Protein AF-A0A0D2P281-F1 (afdb_monomer)

Organism: Hypholoma sublateritium (strain FD-334 SS-4) (NCBI:txid945553)

pLDDT: mean 76.87, std 15.95, range [42.81, 97.94]

Structure (mmCIF, N/CA/C/O backbone):
data_AF-A0A0D2P281-F1
#
_entry.id   AF-A0A0D2P281-F1
#
loop_
_atom_site.group_PDB
_atom_site.id
_atom_site.type_symbol
_atom_site.label_atom_id
_atom_site.label_alt_id
_atom_site.label_comp_id
_atom_site.label_asym_id
_atom_site.label_entity_id
_atom_site.label_seq_id
_atom_site.pdbx_PDB_ins_code
_atom_site.Cartn_x
_atom_site.Cartn_y
_atom_site.Cartn_z
_atom_site.occupancy
_atom_site.B_iso_or_equiv
_atom_site.auth_seq_id
_atom_site.auth_comp_id
_atom_site.auth_asym_id
_atom_site.auth_atom_id
_atom_site.pdbx_PDB_model_num
ATOM 1 N N . MET A 1 1 ? 31.721 -8.055 -18.817 1.00 63.56 1 MET A N 1
ATOM 2 C CA . MET A 1 1 ? 31.550 -7.352 -20.102 1.00 63.56 1 MET A CA 1
ATOM 3 C C . MET A 1 1 ? 32.869 -6.704 -20.430 1.00 63.56 1 MET A C 1
ATOM 5 O O . MET A 1 1 ? 33.320 -5.858 -19.667 1.00 63.56 1 MET A O 1
ATOM 9 N N . THR A 1 2 ? 33.515 -7.198 -21.474 1.00 77.75 2 THR A N 1
ATOM 10 C CA . THR A 1 2 ? 34.811 -6.700 -21.930 1.00 77.75 2 THR A CA 1
ATOM 11 C C . THR A 1 2 ? 34.567 -5.425 -22.740 1.00 77.75 2 THR A C 1
ATOM 13 O O . THR A 1 2 ? 33.605 -5.403 -23.511 1.00 77.75 2 THR A O 1
ATOM 16 N N . PRO A 1 3 ? 35.351 -4.352 -22.545 1.00 80.94 3 PRO A N 1
ATOM 17 C CA . PRO A 1 3 ? 35.246 -3.167 -23.390 1.00 80.94 3 PRO A CA 1
ATOM 18 C C . PRO A 1 3 ? 35.514 -3.530 -24.864 1.00 80.94 3 PRO A C 1
ATOM 20 O O . PRO A 1 3 ? 36.313 -4.438 -25.116 1.00 80.94 3 PRO A O 1
ATOM 23 N N . PRO A 1 4 ? 34.851 -2.864 -25.830 1.00 80.12 4 PRO A N 1
ATOM 24 C CA . PRO A 1 4 ? 35.074 -3.123 -27.249 1.00 80.12 4 PRO A CA 1
ATOM 25 C C . PRO A 1 4 ? 36.538 -2.839 -27.613 1.00 80.12 4 PRO A C 1
ATOM 27 O O . PRO A 1 4 ? 37.065 -1.778 -27.280 1.00 80.12 4 PRO A O 1
ATOM 30 N N . GLN A 1 5 ? 37.202 -3.804 -28.257 1.00 80.25 5 GLN A N 1
ATOM 31 C CA . GLN A 1 5 ? 38.569 -3.638 -28.753 1.00 80.25 5 GLN A CA 1
ATOM 32 C C . GLN A 1 5 ? 38.556 -2.788 -30.027 1.00 80.25 5 GLN A C 1
ATOM 34 O O . GLN A 1 5 ? 37.674 -2.937 -30.869 1.00 80.25 5 GLN A O 1
ATOM 39 N N . VAL A 1 6 ? 39.515 -1.870 -30.135 1.00 72.25 6 VAL A N 1
ATOM 40 C CA . VAL A 1 6 ? 39.558 -0.832 -31.181 1.00 72.25 6 VAL A CA 1
ATOM 41 C C . VAL A 1 6 ? 40.387 -1.278 -32.396 1.00 72.25 6 VAL A C 1
ATOM 43 O O . VAL A 1 6 ? 40.426 -0.592 -33.415 1.00 72.25 6 VAL A O 1
ATOM 46 N N . ASP A 1 7 ? 41.031 -2.442 -32.316 1.00 74.00 7 ASP A N 1
ATOM 47 C CA . ASP A 1 7 ? 42.007 -2.878 -33.309 1.00 74.00 7 ASP A CA 1
ATOM 48 C C . ASP A 1 7 ? 41.319 -3.361 -34.596 1.00 74.00 7 ASP A C 1
ATOM 50 O O . ASP A 1 7 ? 40.609 -4.365 -34.616 1.00 74.00 7 ASP A O 1
ATOM 54 N N . GLY A 1 8 ? 41.532 -2.621 -35.690 1.00 71.12 8 GLY A N 1
ATOM 55 C CA . GLY A 1 8 ? 41.144 -3.014 -37.051 1.00 71.12 8 GLY A CA 1
ATOM 56 C C . GLY A 1 8 ? 39.713 -2.673 -37.487 1.00 71.12 8 GLY A C 1
ATOM 57 O O . GLY A 1 8 ? 39.319 -3.040 -38.593 1.00 71.12 8 GLY A O 1
ATOM 58 N N . LEU A 1 9 ? 38.930 -1.967 -36.667 1.00 73.19 9 LEU A N 1
ATOM 59 C CA . LEU A 1 9 ? 37.548 -1.583 -36.987 1.00 73.19 9 LEU A CA 1
ATOM 60 C C . LEU A 1 9 ? 37.453 -0.175 -37.596 1.00 73.19 9 LEU A C 1
ATOM 62 O O . LEU A 1 9 ? 38.150 0.752 -37.188 1.00 73.19 9 LEU A O 1
ATOM 66 N N . SER A 1 10 ? 36.535 -0.009 -38.556 1.00 81.81 10 SER A N 1
ATOM 67 C CA . SER A 1 10 ? 36.160 1.301 -39.111 1.00 81.81 10 SER A CA 1
ATOM 68 C C . SER A 1 10 ? 35.739 2.262 -37.984 1.00 81.81 10 SER A C 1
ATOM 70 O O . SER A 1 10 ? 35.003 1.839 -37.084 1.00 81.81 10 SER A O 1
ATOM 72 N N . PRO A 1 11 ? 36.137 3.550 -38.023 1.00 83.50 11 PRO A N 1
ATOM 73 C CA . PRO A 1 11 ? 35.882 4.506 -36.938 1.00 83.50 11 PRO A CA 1
ATOM 74 C C . PRO A 1 11 ? 34.393 4.630 -36.582 1.00 83.50 11 PRO A C 1
ATOM 76 O O . PRO A 1 11 ? 34.028 4.793 -35.419 1.00 83.50 11 PRO A O 1
ATOM 79 N N . GLU A 1 12 ? 33.516 4.474 -37.572 1.00 86.69 12 GLU A N 1
ATOM 80 C CA . GLU A 1 12 ? 32.065 4.509 -37.395 1.00 86.69 12 GLU A CA 1
ATOM 81 C C . GLU A 1 12 ? 31.525 3.252 -36.677 1.00 86.69 12 GLU A C 1
ATOM 83 O O . GLU A 1 12 ? 30.614 3.328 -35.849 1.00 86.69 12 GLU A O 1
ATOM 88 N N . ALA A 1 13 ? 32.110 2.081 -36.951 1.00 85.00 13 ALA A N 1
ATOM 89 C CA . ALA A 1 13 ? 31.757 0.830 -36.281 1.00 85.00 13 ALA A CA 1
ATOM 90 C C . ALA A 1 13 ? 32.194 0.843 -34.809 1.00 85.00 13 ALA A C 1
ATOM 92 O O . ALA A 1 13 ? 31.438 0.408 -33.939 1.00 85.00 13 ALA A O 1
ATOM 93 N N . THR A 1 14 ? 33.364 1.418 -34.523 1.00 86.25 14 THR A N 1
ATOM 94 C CA . THR A 1 14 ? 33.859 1.621 -33.158 1.00 86.25 14 THR A CA 1
ATOM 95 C C . THR A 1 14 ? 32.937 2.548 -32.366 1.00 86.25 14 THR A C 1
ATOM 97 O O . THR A 1 14 ? 32.555 2.212 -31.246 1.00 86.25 14 THR A O 1
ATOM 100 N N . ALA A 1 15 ? 32.505 3.671 -32.951 1.00 87.56 15 ALA A N 1
ATOM 101 C CA . ALA A 1 15 ? 31.586 4.602 -32.293 1.00 87.56 15 ALA A CA 1
ATOM 102 C C . ALA A 1 15 ? 30.248 3.934 -31.921 1.00 87.56 15 ALA A C 1
ATOM 104 O O . ALA A 1 15 ? 29.769 4.073 -30.793 1.00 87.56 15 ALA A O 1
ATOM 105 N N . ARG A 1 16 ? 29.679 3.132 -32.834 1.00 88.88 16 ARG A N 1
ATOM 106 C CA . ARG A 1 16 ? 28.474 2.333 -32.554 1.00 88.88 16 ARG A CA 1
ATOM 107 C C . ARG A 1 16 ? 28.697 1.321 -31.428 1.00 88.88 16 ARG A C 1
ATOM 109 O O . ARG A 1 16 ? 27.856 1.209 -30.537 1.00 88.88 16 ARG A O 1
ATOM 116 N N . ALA A 1 17 ? 29.820 0.603 -31.446 1.00 88.44 17 ALA A N 1
ATOM 117 C CA . ALA A 1 17 ? 30.140 -0.400 -30.432 1.00 88.44 17 ALA A CA 1
ATOM 118 C C . ALA A 1 17 ? 30.302 0.218 -29.032 1.00 88.44 17 ALA A C 1
ATOM 120 O O . ALA A 1 17 ? 29.797 -0.336 -28.054 1.00 88.44 17 ALA A O 1
ATOM 121 N N . VAL A 1 18 ? 30.945 1.387 -28.936 1.00 90.19 18 VAL A N 1
ATOM 122 C CA . VAL A 1 18 ? 31.075 2.142 -27.680 1.00 90.19 18 VAL A CA 1
ATOM 123 C C . VAL A 1 18 ? 29.704 2.567 -27.157 1.00 90.19 18 VAL A C 1
ATOM 125 O O . VAL A 1 18 ? 29.400 2.313 -25.993 1.00 90.19 18 VAL A O 1
ATOM 128 N N . HIS A 1 19 ? 28.840 3.121 -28.012 1.00 91.19 19 HIS A N 1
ATOM 129 C CA . HIS A 1 19 ? 27.497 3.544 -27.607 1.00 91.19 19 HIS A CA 1
ATOM 130 C C . HIS A 1 19 ? 26.655 2.374 -27.066 1.00 91.19 19 HIS A C 1
ATOM 132 O O . HIS A 1 19 ? 26.049 2.471 -25.998 1.00 91.19 19 HIS A O 1
ATOM 138 N N . VAL A 1 20 ? 26.657 1.227 -27.757 1.00 92.75 20 VAL A N 1
ATOM 139 C CA . VAL A 1 20 ? 25.952 0.016 -27.295 1.00 92.75 20 VAL A CA 1
ATOM 140 C C . VAL A 1 20 ? 26.506 -0.470 -25.954 1.00 92.75 20 VAL A C 1
ATOM 142 O O . VAL A 1 20 ? 25.737 -0.812 -25.053 1.00 92.75 20 VAL A O 1
ATOM 145 N N . TYR A 1 21 ? 27.829 -0.467 -25.793 1.00 93.69 21 TYR A N 1
ATOM 146 C CA . TYR A 1 21 ? 28.475 -0.853 -24.542 1.00 93.69 21 TYR A CA 1
ATOM 147 C C . TYR A 1 21 ? 28.078 0.067 -23.377 1.00 93.69 21 TYR A C 1
ATOM 149 O O . TYR A 1 21 ? 27.785 -0.410 -22.277 1.00 93.69 21 TYR A O 1
ATOM 157 N N . GLU A 1 22 ? 28.014 1.379 -23.604 1.00 94.75 22 GLU A N 1
ATOM 158 C CA . GLU A 1 22 ? 27.577 2.345 -22.594 1.00 94.75 22 GLU A CA 1
ATOM 159 C C . GLU A 1 22 ? 26.111 2.152 -22.200 1.00 94.75 22 GLU A C 1
ATOM 161 O O . GLU A 1 22 ? 25.807 2.123 -21.002 1.00 94.75 22 GLU A O 1
ATOM 166 N N . MET A 1 23 ? 25.221 1.931 -23.173 1.00 95.00 23 MET A N 1
ATOM 167 C CA . MET A 1 23 ? 23.814 1.609 -22.909 1.00 95.00 23 MET A CA 1
ATOM 168 C C . MET A 1 23 ? 23.681 0.354 -22.039 1.00 95.00 23 MET A C 1
ATOM 170 O O . MET A 1 23 ? 22.993 0.370 -21.016 1.00 95.00 23 MET A O 1
ATOM 174 N N . GLN A 1 24 ? 24.398 -0.717 -22.387 1.00 94.81 24 GLN A N 1
ATOM 175 C CA . GLN A 1 24 ? 24.390 -1.969 -21.626 1.00 94.81 24 GLN A CA 1
ATOM 176 C C . GLN A 1 24 ? 24.947 -1.789 -20.209 1.00 94.81 24 GLN A C 1
ATOM 178 O O . GLN A 1 24 ? 24.401 -2.315 -19.236 1.00 94.81 24 GLN A O 1
ATOM 183 N N . LYS A 1 25 ? 26.021 -1.008 -20.059 1.00 95.88 25 LYS A N 1
ATOM 184 C CA . LYS A 1 25 ? 26.607 -0.683 -18.754 1.00 95.88 25 LYS A CA 1
ATOM 185 C C . LYS A 1 25 ? 25.622 0.095 -17.878 1.00 95.88 25 LYS A C 1
ATOM 187 O O . LYS A 1 25 ? 25.511 -0.200 -16.683 1.00 95.88 25 LYS A O 1
ATOM 192 N N . ALA A 1 26 ? 24.910 1.066 -18.450 1.00 95.56 26 ALA A N 1
ATOM 193 C CA . ALA A 1 26 ? 23.891 1.841 -17.748 1.00 95.56 26 ALA A CA 1
ATOM 194 C C . ALA A 1 26 ? 22.719 0.955 -17.301 1.00 95.56 26 ALA A C 1
ATOM 196 O O . ALA A 1 26 ? 22.308 1.009 -16.139 1.00 95.56 26 ALA A O 1
ATOM 197 N N . GLU A 1 27 ? 22.245 0.074 -18.181 1.00 96.69 27 GLU A N 1
ATOM 198 C CA . GLU A 1 27 ? 21.182 -0.877 -17.871 1.00 96.69 27 GLU A CA 1
ATOM 199 C C . GLU A 1 27 ? 21.583 -1.845 -16.748 1.00 96.69 27 GLU A C 1
ATOM 201 O O . GLU A 1 27 ? 20.846 -2.021 -15.773 1.00 96.69 27 GLU A O 1
ATOM 206 N N . LEU A 1 28 ? 22.777 -2.440 -16.822 1.00 96.31 28 LEU A N 1
ATOM 207 C CA . LEU A 1 28 ? 23.275 -3.335 -15.775 1.00 96.31 28 LEU A CA 1
ATOM 208 C C . LEU A 1 28 ? 23.418 -2.624 -14.430 1.00 96.31 28 LEU A C 1
ATOM 210 O O . LEU A 1 28 ? 23.093 -3.205 -13.390 1.00 96.31 28 LEU A O 1
ATOM 214 N N . LYS A 1 29 ? 23.869 -1.365 -14.433 1.00 97.81 29 LYS A N 1
ATOM 215 C CA . LYS A 1 29 ? 23.929 -0.540 -13.223 1.00 97.81 29 LYS A CA 1
ATOM 216 C C . LYS A 1 29 ? 22.530 -0.346 -12.633 1.00 97.81 29 LYS A C 1
ATOM 218 O O . LYS A 1 29 ? 22.336 -0.615 -11.449 1.00 97.81 29 LYS A O 1
ATOM 223 N N . MET A 1 30 ? 21.552 0.024 -13.459 1.00 97.50 30 MET A N 1
ATOM 224 C CA . MET A 1 30 ? 20.163 0.205 -13.034 1.00 97.50 30 MET A CA 1
ATOM 225 C C . MET A 1 30 ? 19.574 -1.084 -12.442 1.00 97.50 30 MET A C 1
ATOM 227 O O . MET A 1 30 ? 19.047 -1.065 -11.327 1.00 97.50 30 MET A O 1
ATOM 231 N N . ARG A 1 31 ? 19.731 -2.224 -13.129 1.00 96.94 31 ARG A N 1
ATOM 232 C CA . ARG A 1 31 ? 19.274 -3.539 -12.648 1.00 96.94 31 ARG A CA 1
ATOM 233 C C . ARG A 1 31 ? 19.934 -3.905 -11.317 1.00 96.94 31 ARG A C 1
ATOM 235 O O . ARG A 1 31 ? 19.244 -4.290 -10.373 1.00 96.94 31 ARG A O 1
ATOM 242 N N . LYS A 1 32 ? 21.254 -3.724 -11.199 1.00 97.94 32 LYS A N 1
ATOM 243 C CA . LYS A 1 32 ? 22.003 -3.949 -9.951 1.00 97.94 32 LYS A CA 1
ATOM 244 C C . LYS A 1 32 ? 21.460 -3.095 -8.806 1.00 97.94 32 LYS A C 1
ATOM 246 O O . LYS A 1 32 ? 21.301 -3.602 -7.696 1.00 97.94 32 LYS A O 1
ATOM 251 N N . ASP A 1 33 ? 21.142 -1.832 -9.060 1.00 95.44 33 ASP A N 1
ATOM 252 C CA . ASP A 1 33 ? 20.605 -0.926 -8.044 1.00 95.44 33 ASP A CA 1
ATOM 253 C C . ASP A 1 33 ? 19.164 -1.277 -7.643 1.00 95.44 33 ASP A C 1
ATOM 255 O O . ASP A 1 33 ? 18.794 -1.130 -6.475 1.00 95.44 33 ASP A O 1
ATOM 259 N N . ILE A 1 34 ? 18.348 -1.796 -8.566 1.00 96.12 34 ILE A N 1
ATOM 260 C CA . ILE A 1 34 ? 17.026 -2.361 -8.246 1.00 96.12 34 ILE A CA 1
ATOM 261 C C . ILE A 1 34 ? 17.181 -3.581 -7.329 1.00 96.12 34 ILE A C 1
ATOM 263 O O . ILE A 1 34 ? 16.542 -3.638 -6.276 1.00 96.12 34 ILE A O 1
ATOM 267 N N . PHE A 1 35 ? 18.064 -4.525 -7.670 1.00 97.06 35 PHE A N 1
ATOM 268 C CA . PHE A 1 35 ? 18.311 -5.710 -6.841 1.00 97.06 35 PHE A CA 1
ATOM 269 C C . PHE A 1 35 ? 18.823 -5.345 -5.449 1.00 97.06 35 PHE A C 1
ATOM 271 O O . PHE A 1 35 ? 18.301 -5.852 -4.458 1.00 97.06 35 PHE A O 1
ATOM 278 N N . LYS A 1 36 ? 19.782 -4.418 -5.354 1.00 97.50 36 LYS A N 1
ATOM 279 C CA . LYS A 1 36 ? 20.272 -3.906 -4.067 1.00 97.50 36 LYS A CA 1
ATOM 280 C C . LYS A 1 36 ? 19.146 -3.318 -3.224 1.00 97.50 36 LYS A C 1
ATOM 282 O O . LYS A 1 36 ? 19.027 -3.674 -2.055 1.00 97.50 36 LYS A O 1
ATOM 287 N N . ARG A 1 37 ? 18.298 -2.462 -3.806 1.00 96.81 37 ARG A N 1
ATOM 288 C CA . ARG A 1 37 ? 17.141 -1.883 -3.103 1.00 96.81 37 ARG A CA 1
ATOM 289 C C . ARG A 1 37 ? 16.163 -2.958 -2.639 1.00 96.81 37 ARG A C 1
ATOM 291 O O . ARG A 1 37 ? 15.710 -2.906 -1.500 1.00 96.81 37 ARG A O 1
ATOM 298 N N . ARG A 1 38 ? 15.882 -3.962 -3.474 1.00 95.56 38 ARG A N 1
ATOM 299 C CA . ARG A 1 38 ? 14.989 -5.074 -3.121 1.00 95.56 38 ARG A CA 1
ATOM 300 C C . ARG A 1 38 ? 15.559 -5.939 -1.997 1.00 95.56 38 ARG A C 1
ATOM 302 O O . ARG A 1 38 ? 14.822 -6.284 -1.078 1.00 95.56 38 ARG A O 1
ATOM 309 N N . LEU A 1 39 ? 16.853 -6.248 -2.033 1.00 95.31 39 LEU A N 1
ATOM 310 C CA . LEU A 1 39 ? 17.529 -6.992 -0.969 1.00 95.31 39 LEU A CA 1
ATOM 311 C C . LEU A 1 39 ? 17.559 -6.200 0.338 1.00 95.31 39 LEU A C 1
ATOM 313 O O . LEU A 1 39 ? 17.214 -6.747 1.381 1.00 95.31 39 LEU A O 1
ATOM 317 N N . ALA A 1 40 ? 17.889 -4.908 0.281 1.00 93.56 40 ALA A N 1
ATOM 318 C CA . ALA A 1 40 ? 17.854 -4.031 1.446 1.00 93.56 40 ALA A CA 1
ATOM 319 C C . ALA A 1 40 ? 16.442 -3.941 2.043 1.00 93.56 40 ALA A C 1
ATOM 321 O O . ALA A 1 40 ? 16.276 -4.046 3.254 1.00 93.56 40 ALA A O 1
ATOM 322 N N . TYR A 1 41 ? 15.411 -3.814 1.202 1.00 90.81 41 TYR A N 1
ATOM 323 C CA . TYR A 1 41 ? 14.017 -3.826 1.641 1.00 90.81 41 TYR A CA 1
ATOM 324 C C . TYR A 1 41 ? 13.652 -5.135 2.349 1.00 90.81 41 TYR A C 1
ATOM 326 O O . TYR A 1 41 ? 13.103 -5.094 3.447 1.00 90.81 41 TYR A O 1
ATOM 334 N N . GLN A 1 42 ? 13.987 -6.288 1.761 1.00 88.88 42 GLN A N 1
ATOM 335 C CA . GLN A 1 42 ? 13.705 -7.592 2.369 1.00 88.88 42 GLN A CA 1
ATOM 336 C C . GLN A 1 42 ? 14.448 -7.776 3.695 1.00 88.88 42 GLN A C 1
ATOM 338 O O . GLN A 1 42 ? 13.849 -8.189 4.684 1.00 88.88 42 GLN A O 1
ATOM 343 N N . TYR A 1 43 ? 15.729 -7.411 3.737 1.00 89.06 43 TYR A N 1
ATOM 344 C CA . TYR A 1 43 ? 16.544 -7.454 4.948 1.00 89.06 43 TYR A CA 1
ATOM 345 C C . TYR A 1 43 ? 15.962 -6.571 6.061 1.00 89.06 43 TYR A C 1
ATOM 347 O O . TYR A 1 43 ? 15.790 -7.017 7.194 1.00 89.06 43 TYR A O 1
ATOM 355 N N . ASN A 1 44 ? 15.592 -5.332 5.735 1.00 85.62 44 ASN A N 1
ATOM 356 C CA . ASN A 1 44 ? 14.986 -4.413 6.696 1.00 85.62 44 ASN A CA 1
ATOM 357 C C . ASN A 1 44 ? 13.604 -4.897 7.152 1.00 85.62 44 ASN A C 1
ATOM 359 O O . ASN A 1 44 ? 13.249 -4.718 8.313 1.00 85.62 44 ASN A O 1
ATOM 363 N N . LYS A 1 45 ? 12.839 -5.547 6.269 1.00 83.06 45 LYS A N 1
ATOM 364 C CA . LYS A 1 45 ? 11.524 -6.113 6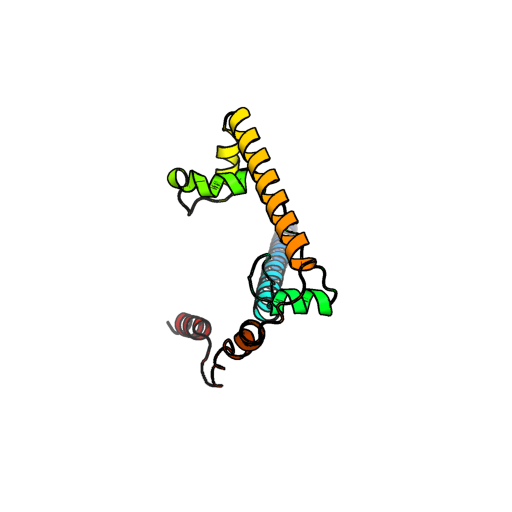.587 1.00 83.06 45 LYS A CA 1
ATOM 365 C C . LYS A 1 45 ? 11.611 -7.287 7.567 1.00 83.06 45 LYS A C 1
ATOM 367 O O . LYS A 1 45 ? 10.732 -7.410 8.412 1.00 83.06 45 LYS A O 1
ATOM 372 N N . THR A 1 46 ? 12.643 -8.129 7.474 1.00 80.00 46 THR A N 1
ATOM 373 C CA . THR A 1 46 ? 12.817 -9.285 8.373 1.00 80.00 46 THR A CA 1
ATOM 374 C C . THR A 1 46 ? 13.491 -8.921 9.692 1.00 80.00 46 THR A C 1
ATOM 376 O O . THR A 1 46 ? 13.130 -9.479 10.723 1.00 80.00 46 THR A O 1
ATOM 379 N N . LYS A 1 47 ? 14.445 -7.979 9.690 1.00 76.38 47 LYS A N 1
ATOM 380 C CA . LYS A 1 47 ? 15.193 -7.591 10.901 1.00 76.38 47 LYS A CA 1
ATOM 381 C C . LYS A 1 47 ? 14.589 -6.442 11.694 1.00 76.38 47 LYS A C 1
ATOM 383 O O . LYS A 1 47 ? 14.908 -6.289 12.867 1.00 76.38 47 LYS A O 1
ATOM 388 N N . SER A 1 48 ? 13.726 -5.642 11.079 1.00 63.62 48 SER A N 1
ATOM 389 C CA . SER A 1 48 ? 12.940 -4.630 11.777 1.00 63.62 48 SER A CA 1
ATOM 390 C C . SER A 1 48 ? 11.461 -4.963 11.611 1.00 63.62 48 SER A C 1
ATOM 392 O O . SER A 1 48 ? 10.757 -4.289 10.849 1.00 63.62 48 SER A O 1
ATOM 394 N N . PRO A 1 49 ? 10.955 -6.004 12.306 1.00 61.59 49 PRO A N 1
ATOM 395 C CA . PRO A 1 49 ? 9.528 -6.110 12.517 1.00 61.59 49 PRO A CA 1
ATOM 396 C C . PRO A 1 49 ? 9.149 -4.901 13.368 1.00 61.59 49 PRO A C 1
ATOM 398 O O . PRO A 1 49 ? 9.201 -4.930 14.594 1.00 61.59 49 PRO A O 1
ATOM 401 N N . LYS A 1 50 ? 8.813 -3.787 12.712 1.00 61.47 50 LYS A N 1
ATOM 402 C CA . LYS A 1 50 ? 8.077 -2.718 13.372 1.00 61.47 50 LYS A CA 1
ATOM 403 C C . LYS A 1 50 ? 6.860 -3.417 13.945 1.00 61.47 50 LYS A C 1
ATOM 405 O O . LYS A 1 50 ? 6.070 -3.951 13.164 1.00 61.47 50 LYS A O 1
ATOM 410 N N . VAL A 1 51 ? 6.769 -3.484 15.271 1.00 59.03 51 VAL A N 1
ATOM 411 C CA . VAL A 1 51 ? 5.593 -4.009 15.958 1.00 59.03 51 VAL A CA 1
ATOM 412 C C . VAL A 1 51 ? 4.448 -3.117 15.508 1.00 59.03 51 VAL A C 1
ATOM 414 O O . VAL A 1 51 ? 4.275 -1.997 15.983 1.00 59.03 51 VAL A O 1
ATOM 417 N N . LYS A 1 52 ? 3.739 -3.561 14.469 1.00 56.72 52 LYS A N 1
ATOM 418 C CA . LYS A 1 52 ? 2.538 -2.901 13.997 1.00 56.72 52 LYS A CA 1
ATOM 419 C C . LYS A 1 52 ? 1.493 -3.246 15.033 1.00 56.72 52 LYS A C 1
ATOM 421 O O . LYS A 1 52 ? 0.871 -4.300 14.964 1.00 56.72 52 LYS A O 1
ATOM 426 N N . VAL A 1 53 ? 1.357 -2.370 16.019 1.00 56.47 53 VAL A N 1
ATOM 427 C CA . VAL A 1 53 ? 0.189 -2.365 16.887 1.00 56.47 53 VAL A CA 1
ATOM 428 C C . VAL A 1 53 ? -1.000 -2.089 15.978 1.00 56.47 53 VAL A C 1
ATOM 430 O O . VAL A 1 53 ? -1.183 -0.972 15.489 1.00 56.47 53 VAL A O 1
ATOM 433 N N . ASN A 1 54 ? -1.737 -3.146 15.647 1.00 56.31 54 ASN A N 1
ATOM 434 C CA . ASN A 1 54 ? -2.907 -3.028 14.798 1.00 56.31 54 ASN A CA 1
ATOM 435 C C . ASN A 1 54 ? -4.008 -2.317 15.577 1.00 56.31 54 ASN A C 1
ATOM 437 O O . ASN A 1 54 ? -4.309 -2.650 16.723 1.00 56.31 54 ASN A O 1
ATOM 441 N N . PHE A 1 55 ? -4.617 -1.331 14.928 1.00 54.56 55 PHE A N 1
ATOM 442 C CA . PHE A 1 55 ? -5.701 -0.566 15.505 1.00 54.56 55 PHE A CA 1
ATOM 443 C C . PHE A 1 55 ? -6.894 -1.497 15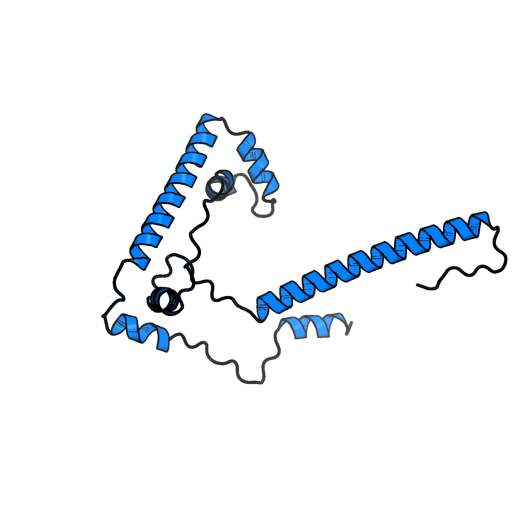.796 1.00 54.56 55 PHE A C 1
ATOM 445 O O . PHE A 1 55 ? -7.508 -2.022 14.871 1.00 54.56 55 PHE A O 1
ATOM 452 N N . GLY A 1 56 ? -7.203 -1.741 17.073 1.00 51.41 56 GLY A N 1
ATOM 453 C CA . GLY A 1 56 ? -8.276 -2.649 17.487 1.00 51.41 56 GLY A CA 1
ATOM 454 C C . GLY A 1 56 ? -7.850 -4.070 17.865 1.00 51.41 56 GLY A C 1
ATOM 455 O O . GLY A 1 56 ? -8.739 -4.880 18.123 1.00 51.41 56 GLY A O 1
ATOM 456 N N . SER A 1 57 ? -6.547 -4.380 17.960 1.00 58.62 57 SER A N 1
ATOM 457 C CA . SER A 1 57 ? -6.133 -5.516 18.790 1.00 58.62 57 SER A CA 1
ATOM 458 C C . SER A 1 57 ? -6.625 -5.242 20.207 1.00 58.62 57 SER A C 1
ATOM 460 O O . SER A 1 57 ? -6.271 -4.207 20.771 1.00 58.62 57 SER A O 1
ATOM 462 N N . SER A 1 58 ? -7.412 -6.139 20.801 1.00 57.94 58 SER A N 1
ATOM 463 C CA . SER A 1 58 ? -7.819 -6.015 22.209 1.00 57.94 58 SER A CA 1
ATOM 464 C C . SER A 1 58 ? -6.645 -6.224 23.176 1.00 57.94 58 SER A C 1
ATOM 466 O O . SER A 1 58 ? -6.871 -6.545 24.336 1.00 57.94 58 SER A O 1
ATOM 468 N N . ASP A 1 59 ? -5.407 -6.136 22.685 1.00 68.38 59 ASP A N 1
ATOM 469 C CA . ASP A 1 59 ? -4.201 -6.317 23.464 1.00 68.38 59 ASP A CA 1
ATOM 470 C C . ASP A 1 59 ? -3.970 -5.052 24.309 1.00 68.38 59 ASP A C 1
ATOM 472 O O . ASP A 1 59 ? -3.590 -4.003 23.763 1.00 68.38 59 ASP A O 1
ATOM 476 N N . PRO A 1 60 ? -4.212 -5.120 25.630 1.00 70.56 60 PRO A N 1
ATOM 477 C CA . PRO A 1 60 ? -4.040 -3.979 26.521 1.00 70.56 60 PRO A CA 1
ATOM 478 C C . PRO A 1 60 ? -2.580 -3.506 26.554 1.00 70.56 60 PRO A C 1
ATOM 480 O O . PRO A 1 60 ? -2.324 -2.313 26.737 1.00 70.56 60 PRO A O 1
ATOM 483 N N . LEU A 1 61 ? -1.618 -4.404 26.308 1.00 74.38 61 LEU A N 1
ATOM 484 C CA . LEU A 1 61 ? -0.195 -4.082 26.316 1.00 74.38 61 LEU A CA 1
ATOM 485 C C . LEU A 1 61 ? 0.177 -3.170 25.145 1.00 74.38 61 LEU A C 1
ATOM 487 O O . LEU A 1 61 ? 0.999 -2.265 25.281 1.00 74.38 61 LEU A O 1
ATOM 491 N N . ALA A 1 62 ? -0.462 -3.370 23.995 1.00 72.56 62 ALA A N 1
ATOM 492 C CA . ALA A 1 62 ? -0.219 -2.574 22.806 1.00 72.56 62 ALA A CA 1
ATOM 493 C C . ALA A 1 62 ? -0.703 -1.125 22.998 1.00 72.56 62 ALA A C 1
ATOM 495 O O . ALA A 1 62 ? 0.022 -0.178 22.685 1.00 72.56 62 ALA A O 1
ATOM 496 N N . VAL A 1 63 ? -1.876 -0.941 23.611 1.00 73.44 63 VAL A N 1
ATOM 497 C CA . VAL A 1 63 ? -2.402 0.381 23.993 1.00 73.44 63 VAL A CA 1
ATOM 498 C C . VAL A 1 63 ? -1.505 1.048 25.040 1.00 73.44 63 VAL A C 1
ATOM 500 O O . VAL A 1 63 ? -1.155 2.220 24.890 1.00 73.44 63 VAL A O 1
ATOM 503 N N . LEU A 1 64 ? -1.081 0.307 26.068 1.00 75.31 64 LEU A N 1
ATOM 504 C CA . LEU A 1 64 ? -0.180 0.811 27.106 1.00 75.31 64 LEU A CA 1
ATOM 505 C C . LEU A 1 64 ? 1.180 1.228 26.529 1.00 75.31 64 LEU A C 1
ATOM 507 O O . LEU A 1 64 ? 1.656 2.326 26.805 1.00 75.31 64 LEU A O 1
ATOM 511 N N . SER A 1 65 ? 1.782 0.392 25.680 1.00 75.31 65 SER A N 1
ATOM 512 C CA . SER A 1 65 ? 3.064 0.689 25.032 1.00 75.31 65 SER A CA 1
ATOM 513 C C . SER A 1 65 ? 2.998 1.956 24.184 1.00 75.31 65 SER A C 1
ATOM 515 O O . SER A 1 65 ? 3.945 2.741 24.193 1.00 75.31 65 SER A O 1
ATOM 517 N N . ALA A 1 66 ? 1.874 2.198 23.504 1.00 74.12 66 ALA A N 1
ATOM 518 C CA . ALA A 1 66 ? 1.662 3.399 22.715 1.00 74.12 66 ALA A CA 1
ATOM 519 C C . ALA A 1 66 ? 1.509 4.649 23.593 1.00 74.12 66 ALA A C 1
ATOM 521 O O . ALA A 1 66 ? 2.058 5.697 23.257 1.00 74.12 66 ALA A O 1
ATOM 522 N N . LYS A 1 67 ? 0.819 4.531 24.738 1.00 74.88 67 LYS A N 1
ATOM 523 C CA . LYS A 1 67 ? 0.709 5.608 25.734 1.00 74.88 67 LYS A CA 1
ATOM 524 C C . LYS A 1 67 ? 2.066 5.957 26.353 1.00 74.88 67 LYS A C 1
ATOM 526 O O . LYS A 1 67 ? 2.404 7.132 26.421 1.00 74.88 67 LYS A O 1
ATOM 531 N N . ILE A 1 68 ? 2.848 4.955 26.763 1.00 80.38 68 ILE A N 1
ATOM 532 C CA . ILE A 1 68 ? 4.155 5.152 27.416 1.00 80.38 68 ILE A CA 1
ATOM 533 C C . ILE A 1 68 ? 5.205 5.655 26.424 1.00 80.38 68 ILE A C 1
ATOM 535 O O . ILE A 1 68 ? 5.960 6.571 26.732 1.00 80.38 68 ILE A O 1
ATOM 539 N N . SER A 1 69 ? 5.266 5.067 25.227 1.00 75.50 69 SER A N 1
ATOM 540 C CA . SER A 1 69 ? 6.323 5.384 24.259 1.00 75.50 69 SER A CA 1
ATOM 541 C C . SER A 1 69 ? 6.141 6.753 23.602 1.00 75.50 69 SER A C 1
ATOM 543 O O . SER A 1 69 ? 7.019 7.176 22.858 1.00 75.50 69 SER A O 1
ATOM 545 N N . GLY A 1 70 ? 4.979 7.402 23.761 1.00 67.25 70 GLY A N 1
ATOM 546 C CA . GLY A 1 70 ? 4.627 8.642 23.056 1.00 67.25 70 GLY A CA 1
ATOM 547 C C . GLY A 1 70 ? 4.556 8.501 21.528 1.00 67.25 70 GLY A C 1
ATOM 548 O O . GLY A 1 70 ? 4.217 9.455 20.828 1.00 67.25 70 GLY A O 1
ATOM 549 N N . ASN A 1 71 ? 4.845 7.309 20.995 1.00 64.94 71 ASN A N 1
ATOM 550 C CA . ASN A 1 71 ? 4.702 6.983 19.590 1.00 64.94 71 ASN A CA 1
ATOM 551 C C . ASN A 1 71 ? 3.222 7.079 19.245 1.00 64.94 71 ASN A C 1
ATOM 553 O O . ASN A 1 71 ? 2.414 6.256 19.682 1.00 64.94 71 ASN A O 1
ATOM 557 N N . SER A 1 72 ? 2.873 8.095 18.453 1.00 58.56 72 SER A N 1
ATOM 558 C CA . SER A 1 72 ? 1.509 8.292 17.988 1.00 58.56 72 SER A CA 1
ATOM 559 C C . SER A 1 72 ? 1.038 7.003 17.327 1.00 58.56 72 SER A C 1
ATOM 561 O O . SER A 1 72 ? 1.602 6.586 16.308 1.00 58.56 72 SER A O 1
ATOM 563 N N . ILE A 1 73 ? 0.013 6.376 17.901 1.00 66.44 73 ILE A N 1
ATOM 564 C CA . ILE A 1 73 ? -0.699 5.292 17.236 1.00 66.44 73 ILE A CA 1
ATOM 565 C C . ILE A 1 73 ? -1.044 5.795 15.838 1.00 66.44 73 ILE A C 1
ATOM 567 O O . ILE A 1 73 ? -1.636 6.867 15.684 1.00 66.44 73 ILE A O 1
ATOM 571 N N . GLN A 1 74 ? -0.611 5.062 14.814 1.00 71.81 74 GLN A N 1
ATOM 572 C CA . GLN A 1 74 ? -0.842 5.481 13.442 1.00 71.81 74 GLN A CA 1
ATOM 573 C C . GLN A 1 74 ? -2.354 5.580 13.225 1.00 71.81 74 GLN A C 1
ATOM 575 O O . GLN A 1 74 ? -3.066 4.583 13.350 1.00 71.81 74 GLN A O 1
ATOM 580 N N . LYS A 1 75 ? -2.844 6.783 12.903 1.00 78.56 75 LYS A N 1
ATOM 581 C CA . LYS A 1 75 ? -4.265 6.985 12.615 1.00 78.56 75 LYS A CA 1
ATOM 582 C C . LYS A 1 75 ? -4.687 6.041 11.478 1.00 78.56 75 LYS A C 1
ATOM 584 O O . LYS A 1 75 ? -3.933 5.910 10.501 1.00 78.56 75 LYS A O 1
ATOM 589 N N . PRO A 1 76 ? -5.857 5.385 11.583 1.00 84.06 76 PRO A N 1
ATOM 590 C CA . PRO A 1 76 ? -6.374 4.570 10.496 1.00 84.06 76 PRO A CA 1
ATOM 591 C C . PRO A 1 76 ? -6.495 5.435 9.238 1.00 84.06 76 PRO A C 1
ATOM 593 O O . PRO A 1 76 ? -7.006 6.558 9.277 1.00 84.06 76 PRO A O 1
ATOM 596 N N . ARG A 1 77 ? -5.958 4.928 8.126 1.00 88.00 77 ARG A N 1
ATOM 597 C CA . ARG A 1 77 ? -6.069 5.585 6.822 1.00 88.00 77 ARG A CA 1
ATOM 598 C C . ARG A 1 77 ? -7.455 5.298 6.259 1.00 88.00 77 ARG A C 1
ATOM 600 O O . ARG A 1 77 ? -7.924 4.167 6.368 1.00 88.00 77 ARG A O 1
ATOM 607 N N . GLN A 1 78 ? -8.087 6.305 5.666 1.00 90.06 78 GLN A N 1
ATOM 608 C CA . GLN A 1 78 ? -9.323 6.099 4.920 1.00 90.06 78 GLN A CA 1
ATOM 609 C C . GLN A 1 78 ? -9.013 5.212 3.715 1.00 90.06 78 GLN A C 1
ATOM 611 O O . GLN A 1 78 ? -8.059 5.470 2.977 1.00 90.06 78 GLN A O 1
ATOM 616 N N . LYS A 1 79 ? -9.783 4.137 3.556 1.00 90.88 79 LYS A N 1
ATOM 617 C CA . LYS A 1 79 ? -9.704 3.293 2.366 1.00 90.88 79 LYS A CA 1
ATOM 618 C C . LYS A 1 79 ? -10.369 4.026 1.204 1.00 90.88 79 LYS A C 1
ATOM 620 O O . LYS A 1 79 ? -11.334 4.758 1.401 1.00 90.88 79 LYS A O 1
ATOM 625 N N . THR A 1 80 ? -9.864 3.822 -0.004 1.00 92.69 80 THR A N 1
ATOM 626 C CA . THR A 1 80 ? -10.549 4.282 -1.220 1.00 92.69 80 THR A CA 1
ATOM 627 C C . THR A 1 80 ? -11.827 3.471 -1.441 1.00 92.69 80 THR A C 1
ATOM 629 O O . THR A 1 80 ? -11.851 2.296 -1.082 1.00 92.69 80 THR A O 1
ATOM 632 N N . ALA A 1 81 ? -12.859 4.063 -2.048 1.00 92.62 81 ALA A N 1
ATOM 633 C CA . ALA A 1 81 ? -14.153 3.409 -2.272 1.00 92.62 81 ALA A CA 1
ATOM 634 C C . ALA A 1 81 ? -14.027 2.046 -2.980 1.00 92.62 81 ALA A C 1
ATOM 636 O O . ALA A 1 81 ? -14.536 1.052 -2.471 1.00 92.62 81 ALA A O 1
ATOM 637 N N . TYR A 1 82 ? -13.227 1.950 -4.051 1.00 90.56 82 TYR A N 1
ATOM 638 C CA . TYR A 1 82 ? -13.009 0.674 -4.748 1.00 90.56 82 TYR A CA 1
ATOM 639 C C . TYR A 1 82 ? -12.334 -0.403 -3.871 1.00 90.56 82 TYR A C 1
ATOM 641 O O . TYR A 1 82 ? -12.577 -1.589 -4.063 1.00 90.56 82 TYR A O 1
ATOM 649 N N . ASN A 1 83 ? -11.532 -0.020 -2.866 1.00 89.12 83 ASN A N 1
ATOM 650 C CA . ASN A 1 83 ? -10.921 -0.963 -1.915 1.00 89.12 83 ASN A CA 1
ATOM 651 C C . ASN A 1 83 ? -11.925 -1.487 -0.876 1.00 89.12 83 ASN A C 1
ATOM 653 O O . ASN A 1 83 ? -11.675 -2.508 -0.240 1.00 89.12 83 ASN A O 1
ATOM 657 N N . VAL A 1 84 ? -13.027 -0.764 -0.659 1.00 91.12 84 VAL A N 1
ATOM 658 C CA . VAL A 1 84 ? -14.154 -1.216 0.168 1.00 91.12 84 VAL A CA 1
ATOM 659 C C . VAL A 1 84 ? -15.097 -2.079 -0.671 1.00 91.12 84 VAL A C 1
ATOM 661 O O . VAL A 1 84 ? -15.539 -3.127 -0.210 1.00 91.12 84 VAL A O 1
ATOM 664 N N . TRP A 1 85 ? -15.331 -1.688 -1.923 1.00 91.62 85 TRP A N 1
ATOM 665 C CA . TRP A 1 85 ? -16.181 -2.403 -2.874 1.00 91.62 85 TRP A CA 1
ATOM 666 C C . TRP A 1 85 ? -15.601 -3.756 -3.318 1.00 91.62 85 TRP A C 1
ATOM 668 O O . TRP A 1 85 ? -16.314 -4.757 -3.289 1.00 91.62 85 TRP A O 1
ATOM 678 N N . GLY A 1 86 ? -14.313 -3.822 -3.676 1.00 87.44 86 GLY A N 1
ATOM 679 C CA . GLY A 1 86 ? -13.676 -5.019 -4.246 1.00 87.44 86 GLY A CA 1
ATOM 680 C C . GLY A 1 86 ? -13.898 -6.301 -3.429 1.00 87.44 86 GLY A C 1
ATOM 681 O O . GLY A 1 86 ? -14.370 -7.288 -3.993 1.00 87.44 86 GLY A O 1
ATOM 682 N N . PRO A 1 87 ? -13.683 -6.283 -2.097 1.00 85.75 87 PRO A N 1
ATOM 683 C CA . PRO A 1 87 ? -13.956 -7.427 -1.231 1.00 85.75 87 PRO A CA 1
ATOM 684 C C . PRO A 1 87 ? -15.388 -7.970 -1.283 1.00 85.75 87 PRO A C 1
ATOM 686 O O . PRO A 1 87 ? -15.596 -9.174 -1.149 1.00 85.75 87 PRO A O 1
ATOM 689 N N . HIS A 1 88 ? -16.373 -7.097 -1.490 1.00 85.00 88 HIS A N 1
ATOM 690 C CA . HIS A 1 88 ? -17.785 -7.473 -1.565 1.00 85.00 88 HIS A CA 1
ATOM 691 C C . HIS A 1 88 ? -18.168 -8.038 -2.941 1.00 85.00 88 HIS A C 1
ATOM 693 O O . HIS A 1 88 ? -19.207 -8.677 -3.069 1.00 85.00 88 HIS A O 1
ATOM 699 N N . ASN A 1 89 ? -17.315 -7.845 -3.952 1.00 82.94 89 ASN A N 1
ATOM 700 C CA . ASN A 1 89 ? -17.589 -8.162 -5.354 1.00 82.94 89 ASN A CA 1
ATOM 701 C C . ASN A 1 89 ? -16.566 -9.146 -5.948 1.00 82.94 89 ASN A C 1
ATOM 703 O O . ASN A 1 89 ? -16.464 -9.296 -7.164 1.00 82.94 89 ASN A O 1
ATOM 707 N N . HIS A 1 90 ? -15.841 -9.874 -5.091 1.00 74.31 90 HIS A N 1
ATOM 708 C CA . HIS A 1 90 ? -14.884 -10.914 -5.491 1.00 74.31 90 HIS A CA 1
ATOM 709 C C . HIS A 1 90 ? -15.496 -12.036 -6.340 1.00 74.31 90 HIS A C 1
ATOM 711 O O . HIS A 1 90 ? -14.768 -12.733 -7.037 1.00 74.31 90 HIS A O 1
ATOM 717 N N . CYS A 1 91 ? -16.816 -12.233 -6.315 1.00 72.69 91 CYS A N 1
ATOM 718 C CA . CYS A 1 91 ? -17.470 -13.214 -7.181 1.00 72.69 91 CYS A CA 1
ATOM 719 C C . CYS A 1 91 ? -17.367 -12.870 -8.677 1.00 72.69 91 CYS A C 1
ATOM 721 O O . CYS A 1 91 ? -17.507 -13.766 -9.505 1.00 72.69 91 CYS A O 1
ATOM 723 N N . PHE A 1 92 ? -17.091 -11.609 -9.022 1.00 65.06 92 PHE A N 1
ATOM 724 C CA . PHE A 1 92 ? -16.961 -11.149 -10.406 1.00 65.06 92 PHE A CA 1
ATOM 725 C C . PHE A 1 92 ? -15.507 -11.034 -10.874 1.00 65.06 92 PHE A C 1
ATOM 727 O O . PHE A 1 92 ? -15.258 -10.891 -12.069 1.00 65.06 92 PHE A O 1
ATOM 734 N N . VAL A 1 93 ? -14.541 -11.104 -9.951 1.00 65.25 93 VAL A N 1
ATOM 735 C CA . VAL A 1 93 ? -13.119 -10.900 -10.239 1.00 65.25 93 VAL A CA 1
ATOM 736 C C . VAL A 1 93 ? -12.305 -11.973 -9.522 1.00 65.25 93 VAL A C 1
ATOM 738 O O . VAL A 1 93 ? -12.189 -11.970 -8.297 1.00 65.25 93 VAL A O 1
ATOM 741 N N . ASP A 1 94 ? -11.730 -12.890 -10.301 1.00 69.06 94 ASP A N 1
ATOM 742 C CA . ASP A 1 94 ? -10.832 -13.945 -9.813 1.00 69.06 94 ASP A CA 1
ATOM 743 C C . ASP A 1 94 ? -9.737 -13.311 -8.922 1.00 69.06 94 ASP A C 1
ATOM 745 O O . ASP A 1 94 ? -9.150 -12.298 -9.317 1.00 69.06 94 ASP A O 1
ATOM 749 N N . PRO A 1 95 ? -9.404 -13.861 -7.737 1.00 65.69 95 PRO A N 1
ATOM 750 C CA . PRO A 1 95 ? -8.438 -13.261 -6.805 1.00 65.69 95 PRO A CA 1
ATOM 751 C C . PRO A 1 95 ? -7.005 -13.152 -7.357 1.00 65.69 95 PRO A C 1
ATOM 753 O O . PRO A 1 95 ? -6.122 -12.609 -6.696 1.00 65.69 95 PRO A O 1
ATOM 756 N N . VAL A 1 96 ? -6.766 -13.674 -8.561 1.00 66.44 96 VAL A N 1
ATOM 757 C CA . VAL A 1 96 ? -5.514 -13.546 -9.314 1.00 66.44 96 VAL A CA 1
ATOM 758 C C . VAL A 1 96 ? -5.439 -12.215 -10.079 1.00 66.44 96 VAL A C 1
ATOM 760 O O . VAL A 1 96 ? -4.343 -11.749 -10.395 1.00 66.44 96 VAL A O 1
ATOM 763 N N . PHE A 1 97 ? -6.576 -11.581 -10.374 1.00 61.16 97 PHE A N 1
ATOM 764 C CA . PHE A 1 97 ? -6.620 -10.335 -11.130 1.00 61.16 97 PHE A CA 1
ATOM 765 C C . PHE A 1 97 ? -6.207 -9.126 -10.275 1.00 61.16 97 PHE A C 1
ATOM 767 O O . PHE A 1 97 ? -6.609 -8.967 -9.124 1.00 61.16 97 PHE A O 1
ATOM 774 N N . ASN A 1 98 ? -5.345 -8.290 -10.866 1.00 66.56 98 ASN A N 1
ATOM 775 C CA . ASN A 1 98 ? -4.691 -7.142 -10.234 1.00 66.56 98 ASN A CA 1
ATOM 776 C C . ASN A 1 98 ? -5.686 -6.070 -9.755 1.00 66.56 98 ASN A C 1
ATOM 778 O O . ASN A 1 98 ? -6.708 -5.843 -10.395 1.00 66.56 98 ASN A O 1
ATOM 782 N N . ASP A 1 99 ? -5.282 -5.292 -8.742 1.00 71.12 99 ASP A N 1
ATOM 783 C CA . ASP A 1 99 ? -5.946 -4.063 -8.257 1.00 71.12 99 ASP A CA 1
ATOM 784 C C . ASP A 1 99 ? -6.384 -3.094 -9.380 1.00 71.12 99 ASP A C 1
ATOM 786 O O . ASP A 1 99 ? -7.317 -2.313 -9.207 1.00 71.12 99 ASP A O 1
ATOM 790 N N . ALA A 1 100 ? -5.721 -3.144 -10.541 1.00 78.44 100 ALA A N 1
ATOM 791 C CA . ALA A 1 100 ? -6.067 -2.353 -11.720 1.00 78.44 100 ALA A CA 1
ATOM 792 C C . ALA A 1 100 ? -7.466 -2.678 -12.274 1.00 78.44 100 ALA A C 1
ATOM 794 O O . ALA A 1 100 ? -8.192 -1.765 -12.648 1.00 78.44 100 ALA A O 1
ATOM 795 N N . ILE A 1 101 ? -7.865 -3.952 -12.257 1.00 83.25 101 ILE A N 1
ATOM 796 C CA . ILE A 1 101 ? -9.153 -4.408 -12.796 1.00 83.25 101 ILE A CA 1
ATOM 797 C C . ILE A 1 101 ? -10.296 -3.942 -11.892 1.00 83.25 101 ILE A C 1
ATOM 799 O O . ILE A 1 101 ? -11.292 -3.419 -12.376 1.00 83.25 101 ILE A O 1
ATOM 803 N N . TYR A 1 102 ? -10.125 -4.013 -10.568 1.00 82.44 102 TYR A N 1
ATOM 804 C CA . TYR A 1 102 ? -11.115 -3.476 -9.626 1.00 82.44 102 TYR A CA 1
ATOM 805 C C . TYR A 1 102 ? -11.358 -1.983 -9.812 1.00 82.44 102 TYR A C 1
ATOM 807 O O . TYR A 1 102 ? -12.471 -1.511 -9.605 1.00 82.44 102 TYR A O 1
ATOM 815 N N . LYS A 1 103 ? -10.316 -1.236 -10.183 1.00 87.06 103 LYS A N 1
ATOM 816 C CA . LYS A 1 103 ? -10.447 0.189 -10.448 1.00 87.06 103 LYS A CA 1
ATOM 817 C C . LYS A 1 103 ? -11.281 0.443 -11.707 1.00 87.06 103 LYS A C 1
ATOM 819 O O . LYS A 1 103 ? -12.173 1.277 -11.654 1.00 87.06 103 LYS A O 1
ATOM 824 N N . GLU A 1 104 ? -11.012 -0.282 -12.790 1.00 89.44 104 GLU A N 1
ATOM 825 C CA . GLU A 1 104 ? -11.755 -0.155 -14.051 1.00 89.44 104 GLU A CA 1
ATOM 826 C C . GLU A 1 104 ? -13.232 -0.524 -13.867 1.00 89.44 104 GLU A C 1
ATOM 828 O O . GLU A 1 104 ? -14.100 0.288 -14.171 1.00 89.44 104 GLU A O 1
ATOM 833 N N . LEU A 1 105 ? -13.526 -1.675 -13.250 1.00 89.38 105 LEU A N 1
ATOM 834 C CA . LEU A 1 105 ? -14.912 -2.075 -12.977 1.00 89.38 105 LEU A CA 1
ATOM 835 C C . LEU A 1 105 ? -15.629 -1.077 -12.061 1.00 89.38 105 LEU A C 1
ATOM 837 O O . LEU A 1 105 ? -16.820 -0.828 -12.227 1.00 89.38 105 LEU A O 1
ATOM 841 N N . PHE A 1 106 ? -14.918 -0.496 -11.090 1.00 90.88 106 PHE A N 1
ATOM 842 C CA . PHE A 1 106 ? -15.514 0.504 -10.212 1.00 90.88 106 PHE A CA 1
ATOM 843 C C . PHE A 1 106 ? -15.850 1.804 -10.956 1.00 90.88 106 PHE A C 1
ATOM 845 O O . PHE A 1 106 ? -16.851 2.443 -10.648 1.00 90.88 106 PHE A O 1
ATOM 852 N N . GLU A 1 107 ? -15.033 2.200 -11.933 1.00 92.50 107 GLU A N 1
ATOM 853 C CA . GLU A 1 107 ? -15.286 3.381 -12.765 1.00 92.50 107 GLU A CA 1
ATOM 854 C C . GLU A 1 107 ? -16.469 3.178 -13.729 1.00 92.50 107 GLU A C 1
ATOM 856 O O . GLU A 1 107 ? -17.140 4.155 -14.068 1.00 92.50 107 GLU A O 1
ATOM 861 N N . GLU A 1 108 ? -16.764 1.933 -14.117 1.00 92.94 108 GLU A N 1
ATOM 862 C CA . GLU A 1 108 ? -17.921 1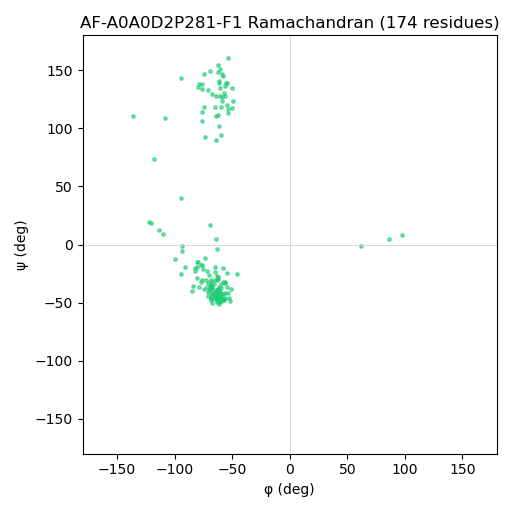.563 -14.950 1.00 92.94 108 GLU A CA 1
ATOM 863 C C . GLU A 1 108 ? -19.260 1.534 -14.189 1.00 92.94 108 GLU A C 1
ATOM 865 O O . GLU A 1 108 ? -20.320 1.594 -14.818 1.00 92.94 108 GLU A O 1
ATOM 870 N N . LEU A 1 109 ? -19.240 1.473 -12.851 1.00 92.31 109 LEU A N 1
ATOM 871 C CA . LEU A 1 109 ? -20.459 1.487 -12.032 1.00 92.31 109 LEU A CA 1
ATOM 872 C C . LEU A 1 109 ? -21.261 2.782 -12.240 1.00 92.31 109 LEU A C 1
ATOM 874 O O . LEU A 1 109 ? -20.678 3.849 -12.468 1.00 92.31 109 LEU A O 1
ATOM 878 N N . PRO A 1 110 ? -22.596 2.748 -12.087 1.00 96.00 110 PRO A N 1
ATOM 879 C CA . PRO A 1 110 ? -23.389 3.969 -12.065 1.00 96.00 110 PRO A CA 1
ATOM 880 C C . PRO A 1 110 ? -22.920 4.899 -10.936 1.00 96.00 110 PRO A C 1
ATOM 882 O O . PRO A 1 110 ? -22.520 4.461 -9.856 1.00 96.00 110 PRO A O 1
ATOM 885 N N . LYS A 1 111 ? -22.972 6.215 -11.185 1.00 94.81 111 LYS A N 1
ATOM 886 C CA . LYS A 1 111 ? -22.464 7.233 -10.246 1.00 94.81 111 LYS A CA 1
ATOM 887 C C . LYS A 1 111 ? -23.135 7.171 -8.874 1.00 94.81 111 LYS A C 1
ATOM 889 O O . LYS A 1 111 ? -22.478 7.468 -7.881 1.00 94.81 111 LYS A O 1
ATOM 894 N N . ASP A 1 112 ? -24.405 6.780 -8.837 1.00 95.50 112 ASP A N 1
ATOM 895 C CA . ASP A 1 112 ? -25.173 6.648 -7.601 1.00 95.50 112 ASP A CA 1
ATOM 896 C C . ASP A 1 112 ? -24.574 5.548 -6.710 1.00 95.50 112 ASP A C 1
ATOM 898 O O . ASP A 1 112 ? -24.259 5.799 -5.550 1.00 95.50 112 ASP A O 1
ATOM 902 N N . GLU A 1 113 ? -24.269 4.375 -7.276 1.00 92.94 113 GLU A N 1
ATOM 903 C CA . GLU A 1 113 ? -23.603 3.290 -6.542 1.00 92.94 113 GLU A CA 1
ATOM 904 C C . GLU A 1 113 ? -22.176 3.677 -6.134 1.00 92.94 113 GLU A C 1
ATOM 906 O O . GLU A 1 113 ? -21.760 3.428 -5.002 1.00 92.94 113 GLU A O 1
ATOM 911 N N . GLN A 1 114 ? -21.409 4.340 -7.009 1.00 93.50 114 GLN A N 1
ATOM 912 C CA . GLN A 1 114 ? -20.072 4.829 -6.641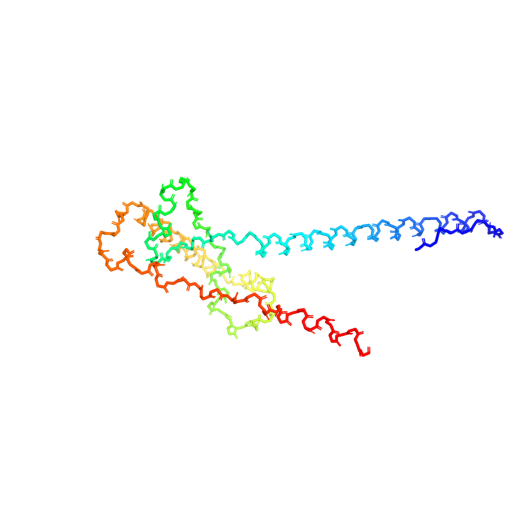 1.00 93.50 114 GLN A CA 1
ATOM 913 C C . GLN A 1 114 ? -20.128 5.752 -5.415 1.00 93.50 114 GLN A C 1
ATOM 915 O O . GLN A 1 114 ? -19.276 5.656 -4.525 1.00 93.50 114 GLN A O 1
ATOM 920 N N . GLN A 1 115 ? -21.132 6.631 -5.363 1.00 95.19 115 GLN A N 1
ATOM 921 C CA . GLN A 1 115 ? -21.350 7.559 -4.262 1.00 95.19 115 GLN A CA 1
ATOM 922 C C . GLN A 1 115 ? -21.667 6.821 -2.956 1.00 95.19 115 GLN A C 1
ATOM 924 O O . GLN A 1 115 ? -21.071 7.141 -1.926 1.00 95.19 115 GLN A O 1
ATOM 929 N N . GLU A 1 116 ? -22.508 5.786 -3.000 1.00 95.44 116 GLU A N 1
ATOM 930 C CA . GLU A 1 116 ? -22.785 4.936 -1.836 1.00 95.44 116 GLU A CA 1
ATOM 931 C C . GLU A 1 116 ? -21.496 4.328 -1.268 1.00 95.44 116 GLU A C 1
ATOM 933 O O . GLU A 1 116 ? -21.229 4.424 -0.069 1.00 95.44 116 GLU A O 1
ATOM 938 N N . TRP A 1 117 ? -20.622 3.783 -2.119 1.00 94.88 117 TRP A N 1
ATOM 939 C CA . TRP A 1 117 ? -19.357 3.196 -1.664 1.00 94.88 117 TRP A CA 1
ATOM 940 C C . TRP A 1 117 ? -18.366 4.234 -1.125 1.00 94.88 117 TRP A C 1
ATOM 942 O O . TRP A 1 117 ? -17.602 3.937 -0.198 1.00 94.88 117 TRP A O 1
ATOM 952 N N . ILE A 1 118 ? -18.374 5.458 -1.660 1.00 93.44 118 ILE A N 1
ATOM 953 C CA . ILE A 1 118 ? -17.606 6.585 -1.111 1.00 93.44 118 ILE A CA 1
ATOM 954 C C . ILE A 1 118 ? -18.097 6.919 0.301 1.00 93.44 118 ILE A C 1
ATOM 956 O O . ILE A 1 118 ? -17.283 7.100 1.217 1.00 93.44 118 ILE A O 1
ATOM 960 N N . GLU A 1 119 ? -19.411 6.960 0.500 1.00 95.00 119 GLU A N 1
ATOM 961 C CA . GLU A 1 119 ? -20.031 7.229 1.796 1.00 95.00 119 GLU A CA 1
ATOM 962 C C . GLU A 1 119 ? -19.778 6.100 2.798 1.00 95.00 119 GLU A C 1
ATOM 964 O O . GLU A 1 119 ? -19.374 6.375 3.934 1.00 95.00 119 GLU A O 1
ATOM 969 N N . CYS A 1 120 ? -19.896 4.839 2.377 1.00 93.50 120 CYS A N 1
ATOM 970 C CA . CYS A 1 120 ? -19.522 3.671 3.173 1.00 93.50 120 CYS A CA 1
ATOM 971 C C . CYS A 1 120 ? -18.051 3.735 3.604 1.00 93.50 120 CYS A C 1
ATOM 973 O O . CYS A 1 120 ? -17.745 3.575 4.787 1.00 93.50 120 CYS A O 1
ATOM 975 N N . ALA A 1 121 ? -17.128 4.047 2.687 1.00 93.44 121 ALA A N 1
ATOM 976 C CA . ALA A 1 121 ? -15.708 4.184 3.008 1.00 93.44 121 ALA A CA 1
ATOM 977 C C . ALA A 1 121 ? -15.439 5.322 4.010 1.00 93.44 121 ALA A C 1
ATOM 979 O O . ALA A 1 121 ? -14.597 5.191 4.907 1.00 93.44 121 ALA A O 1
ATOM 980 N N . ALA A 1 122 ? -16.162 6.438 3.889 1.00 93.50 122 ALA A N 1
ATOM 981 C CA . ALA A 1 122 ? -16.099 7.540 4.844 1.00 93.50 122 ALA A CA 1
ATOM 982 C C . ALA A 1 122 ? -16.695 7.158 6.211 1.00 93.50 122 ALA A C 1
ATOM 984 O O . ALA A 1 122 ? -16.181 7.572 7.253 1.00 93.50 122 ALA A O 1
ATOM 985 N N . GLN A 1 123 ? -17.763 6.360 6.237 1.00 94.19 123 GLN A N 1
ATOM 986 C CA . GLN A 1 123 ? -18.376 5.857 7.463 1.00 94.19 123 GLN A CA 1
ATOM 987 C C . GLN A 1 123 ? -17.453 4.877 8.199 1.00 94.19 123 GLN A C 1
ATOM 989 O O . GLN A 1 123 ? -17.158 5.112 9.373 1.00 94.19 123 GLN A O 1
ATOM 994 N N . GLU A 1 124 ? -16.904 3.868 7.511 1.00 91.94 124 GLU A N 1
ATOM 995 C CA . GLU A 1 124 ? -15.910 2.944 8.081 1.00 91.94 124 GLU A CA 1
ATOM 996 C C . GLU A 1 124 ? -14.723 3.706 8.683 1.00 91.94 124 GLU A C 1
ATOM 998 O O . GLU A 1 124 ? -14.236 3.389 9.773 1.00 91.94 124 GLU A O 1
ATOM 1003 N N . HIS A 1 125 ? -14.249 4.745 7.990 1.00 92.69 125 HIS A N 1
ATOM 1004 C CA . HIS A 1 125 ? -13.141 5.563 8.473 1.00 92.69 125 HIS A CA 1
ATOM 1005 C C . HIS A 1 125 ? -13.497 6.344 9.738 1.00 92.69 125 HIS A C 1
ATOM 1007 O O . HIS A 1 125 ? -12.717 6.349 10.696 1.00 92.69 125 HIS A O 1
ATOM 1013 N N . ARG A 1 126 ? -14.686 6.957 9.784 1.00 91.94 126 ARG A N 1
ATOM 1014 C CA . ARG A 1 126 ? -15.189 7.650 10.979 1.00 91.94 126 ARG A CA 1
ATOM 1015 C C . ARG A 1 126 ? -15.302 6.702 12.168 1.00 91.94 126 ARG A C 1
ATOM 1017 O O . ARG A 1 126 ? -14.907 7.068 13.275 1.00 91.94 126 ARG A O 1
ATOM 1024 N N . GLU A 1 127 ? -15.802 5.492 11.960 1.00 90.62 127 GLU A N 1
ATOM 1025 C CA . GLU A 1 127 ? -15.911 4.473 13.007 1.00 90.62 127 GLU A CA 1
ATOM 1026 C C . GLU A 1 127 ? -14.541 4.000 13.493 1.00 90.62 127 GLU A C 1
ATOM 1028 O O . GLU A 1 127 ? -14.299 3.943 14.701 1.00 90.62 127 GLU A O 1
ATOM 1033 N N . ALA A 1 128 ? -13.604 3.760 12.574 1.00 87.81 128 ALA A N 1
ATOM 1034 C CA . ALA A 1 128 ? -12.229 3.417 12.915 1.00 87.81 128 ALA A CA 1
ATOM 1035 C C . ALA A 1 128 ? -11.550 4.531 13.731 1.00 87.81 128 ALA A C 1
ATOM 1037 O O . ALA A 1 128 ? -10.867 4.246 14.718 1.00 87.81 128 ALA A O 1
ATOM 1038 N N . LEU A 1 129 ? -11.769 5.802 13.375 1.00 88.56 129 LEU A N 1
ATOM 1039 C CA . LEU A 1 129 ? -11.275 6.952 14.138 1.00 88.56 129 LEU A CA 1
ATOM 1040 C C . LEU A 1 129 ? -11.920 7.060 15.521 1.00 88.56 129 LEU A C 1
ATOM 1042 O O . LEU A 1 129 ? -11.218 7.337 16.494 1.00 88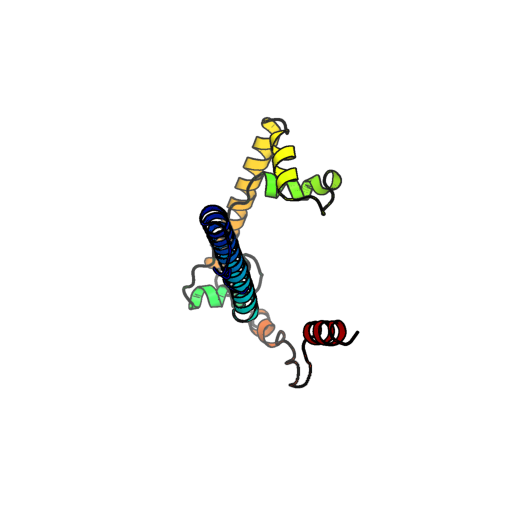.56 129 LEU A O 1
ATOM 1046 N N . LYS A 1 130 ? -13.232 6.822 15.635 1.00 88.19 130 LYS A N 1
ATOM 1047 C CA . LYS A 1 130 ? -13.929 6.797 16.928 1.00 88.19 130 LYS A CA 1
ATOM 1048 C C . LYS A 1 130 ? -13.358 5.700 17.815 1.00 88.19 130 LYS A C 1
ATOM 1050 O O . LYS A 1 130 ? -12.903 6.011 18.913 1.00 88.19 130 LYS A O 1
ATOM 1055 N N . LYS A 1 131 ? -13.258 4.466 17.308 1.00 85.50 131 LYS A N 1
ATOM 1056 C CA . LYS A 1 131 ? -12.627 3.334 18.007 1.00 85.50 131 LYS A CA 1
ATOM 1057 C C . LYS A 1 131 ? -11.199 3.680 18.441 1.00 85.50 131 LYS A C 1
ATOM 1059 O O . LYS A 1 131 ? -10.797 3.327 19.548 1.00 85.50 131 LYS A O 1
ATOM 1064 N N . ALA A 1 132 ? -10.474 4.446 17.619 1.00 80.62 132 ALA A N 1
ATOM 1065 C CA . ALA A 1 132 ? -9.152 4.969 17.949 1.00 80.62 132 ALA A CA 1
ATOM 1066 C C . ALA A 1 132 ? -9.096 5.980 19.061 1.00 80.62 132 ALA A C 1
ATOM 1068 O O . ALA A 1 132 ? -8.289 5.837 19.982 1.00 80.62 132 ALA A O 1
ATOM 1069 N N . SER A 1 133 ? -9.986 6.953 19.026 1.00 83.69 133 SER A N 1
ATOM 1070 C CA . SER A 1 133 ? -10.096 7.897 20.118 1.00 83.69 133 SER A CA 1
ATOM 1071 C C . SER A 1 133 ? -10.517 7.211 21.420 1.00 83.69 133 SER A C 1
ATOM 1073 O O . SER A 1 133 ? -9.965 7.532 22.468 1.00 83.69 133 SER A O 1
ATOM 1075 N N . THR A 1 134 ? -11.427 6.234 21.361 1.00 85.12 134 THR A N 1
ATOM 1076 C CA . THR A 1 134 ? -11.944 5.541 22.544 1.00 85.12 134 THR A CA 1
ATOM 1077 C C . THR A 1 134 ? -10.871 4.677 23.189 1.00 85.12 134 THR A C 1
ATOM 1079 O O . THR A 1 134 ? -10.650 4.816 24.383 1.00 85.12 134 THR A O 1
ATOM 1082 N N . ALA A 1 135 ? -10.144 3.862 22.417 1.00 77.75 135 ALA A N 1
ATOM 1083 C CA . ALA A 1 135 ? -9.077 3.013 22.955 1.00 77.75 135 ALA A CA 1
ATOM 1084 C C . ALA A 1 135 ? -7.915 3.820 23.569 1.00 77.75 135 ALA A C 1
ATOM 1086 O O . ALA A 1 135 ? -7.258 3.372 24.505 1.00 77.75 135 ALA A O 1
ATOM 1087 N N . LEU A 1 136 ? -7.651 5.022 23.048 1.00 76.94 136 LEU A N 1
ATOM 1088 C CA . LEU A 1 136 ? -6.650 5.926 23.618 1.00 76.94 136 LEU A CA 1
ATOM 1089 C C . LEU A 1 136 ? -7.132 6.591 24.911 1.00 76.94 136 LEU A C 1
ATOM 1091 O O . LEU A 1 136 ? -6.340 6.761 25.837 1.00 76.94 136 LEU A O 1
ATOM 1095 N N . LYS A 1 137 ? -8.413 6.969 24.975 1.00 82.50 137 LYS A N 1
ATOM 1096 C CA . LYS A 1 137 ? -9.006 7.646 26.135 1.00 82.50 137 LYS A CA 1
ATOM 1097 C C . LYS A 1 137 ? -9.377 6.692 27.266 1.00 82.50 137 LYS A C 1
ATOM 1099 O O . LYS A 1 137 ? -9.349 7.115 28.413 1.00 82.50 137 LYS A O 1
ATOM 1104 N N . SER A 1 138 ? -9.711 5.437 26.966 1.00 79.06 138 SER A N 1
ATOM 1105 C CA . SER A 1 138 ? -10.044 4.447 27.987 1.00 79.06 138 SER A CA 1
ATOM 1106 C C . SER A 1 138 ? -8.853 4.212 28.906 1.00 79.06 138 SER A C 1
ATOM 1108 O O . SER A 1 138 ? -7.706 4.132 28.447 1.00 79.06 138 SER A O 1
ATOM 1110 N N . GLU A 1 139 ? -9.116 4.096 30.200 1.00 74.81 139 GLU A N 1
ATOM 1111 C CA . GLU A 1 139 ? -8.095 3.728 31.171 1.00 74.81 139 GLU A CA 1
ATOM 1112 C C . GLU A 1 139 ? -7.552 2.320 30.867 1.00 74.81 139 GLU A C 1
ATOM 1114 O O . GLU A 1 139 ? -8.263 1.492 30.286 1.00 74.81 139 GLU A O 1
ATOM 1119 N N . PRO A 1 140 ? -6.270 2.044 31.163 1.00 69.19 140 PRO A N 1
ATOM 1120 C CA . PRO A 1 140 ? -5.740 0.688 31.081 1.00 69.19 140 PRO A CA 1
ATOM 1121 C C . PRO A 1 140 ? -6.579 -0.270 31.940 1.00 69.19 140 PRO A C 1
ATOM 1123 O O . PRO A 1 140 ? -6.954 0.082 33.057 1.00 69.19 140 PRO A O 1
ATOM 1126 N N . SER A 1 141 ? -6.854 -1.478 31.435 1.00 69.81 141 SER A N 1
ATOM 1127 C CA . SER A 1 141 ? -7.554 -2.505 32.219 1.00 69.81 141 SER A CA 1
ATOM 1128 C C . SER A 1 141 ? -6.795 -2.767 33.523 1.00 69.81 141 SER A C 1
ATOM 1130 O O . SER A 1 141 ? -5.587 -2.999 33.502 1.00 69.81 141 SER A O 1
ATOM 1132 N N . THR A 1 142 ? -7.497 -2.697 34.655 1.00 70.06 142 THR A N 1
ATOM 1133 C CA . THR A 1 142 ? -6.953 -3.012 35.990 1.00 70.06 142 THR A CA 1
ATOM 1134 C C . THR A 1 142 ? -7.212 -4.474 36.377 1.00 70.06 142 THR A C 1
ATOM 1136 O O . THR A 1 142 ? -6.809 -4.910 37.453 1.00 70.06 142 THR A O 1
ATOM 1139 N N . ALA A 1 143 ? -7.881 -5.247 35.513 1.00 74.81 143 ALA A N 1
ATOM 1140 C CA . ALA A 1 143 ? -8.166 -6.651 35.765 1.00 74.81 143 ALA A CA 1
ATOM 1141 C C . ALA A 1 143 ? -6.861 -7.478 35.756 1.00 74.81 143 ALA A C 1
ATOM 1143 O O . ALA A 1 143 ? -6.073 -7.376 34.807 1.00 74.81 143 ALA A O 1
ATOM 1144 N N . PRO A 1 144 ? -6.601 -8.302 36.786 1.00 69.62 144 PRO A N 1
ATOM 1145 C CA . PRO A 1 144 ? -5.374 -9.090 36.872 1.00 69.62 144 PRO A CA 1
ATOM 1146 C C . PRO A 1 144 ? -5.238 -10.098 35.721 1.00 69.62 144 PRO A C 1
ATOM 1148 O O . PRO A 1 144 ? -4.122 -10.368 35.277 1.00 69.62 144 PRO A O 1
ATOM 1151 N N . GLU A 1 145 ? -6.348 -10.603 35.181 1.00 71.50 145 GLU A N 1
ATOM 1152 C CA . GLU A 1 145 ? -6.367 -11.545 34.059 1.00 71.50 145 GLU A CA 1
ATOM 1153 C C . GLU A 1 145 ? -5.808 -10.917 32.775 1.00 71.50 145 GLU A C 1
ATOM 1155 O O . GLU A 1 145 ? -5.062 -11.561 32.035 1.00 71.50 145 GLU A O 1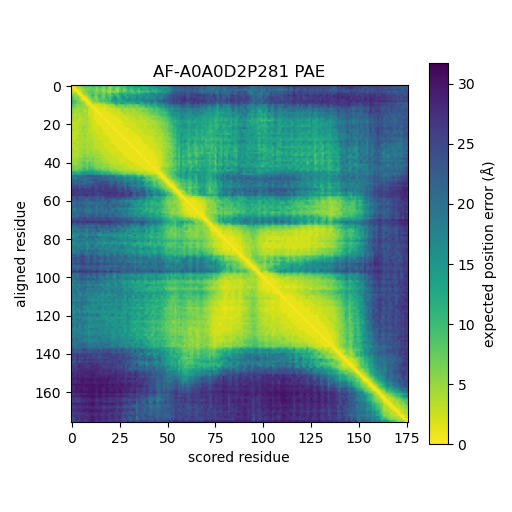
ATOM 1160 N N . ASP A 1 146 ? -6.118 -9.646 32.518 1.00 63.34 146 ASP A N 1
ATOM 1161 C CA . ASP A 1 146 ? -5.633 -8.915 31.343 1.00 63.34 146 ASP A CA 1
ATOM 1162 C C . ASP A 1 146 ? -4.143 -8.562 31.463 1.00 63.34 146 ASP A C 1
ATOM 1164 O O . ASP A 1 146 ? -3.421 -8.558 30.463 1.00 63.34 146 ASP A O 1
ATOM 1168 N N . CYS A 1 147 ? -3.659 -8.347 32.690 1.00 62.47 147 CYS A N 1
ATOM 1169 C CA . CYS A 1 147 ? -2.245 -8.119 32.995 1.00 62.47 147 CYS A CA 1
ATOM 1170 C C . CYS A 1 147 ? -1.382 -9.390 32.866 1.00 62.47 147 CYS A C 1
ATOM 1172 O O . CYS A 1 147 ? -0.170 -9.285 32.673 1.00 62.47 147 CYS A O 1
ATOM 1174 N N . GLN A 1 148 ? -1.976 -10.587 32.960 1.00 63.97 148 GLN A N 1
ATOM 1175 C CA . GLN A 1 148 ? -1.253 -11.869 32.931 1.00 63.97 148 GLN A CA 1
ATOM 1176 C C . GLN A 1 148 ? -1.171 -12.516 31.539 1.00 63.97 148 GLN A C 1
ATOM 1178 O O . GLN A 1 148 ? -0.203 -13.227 31.255 1.00 63.97 148 GLN A O 1
ATOM 1183 N N . ARG A 1 149 ? -2.116 -12.229 30.631 1.00 60.47 149 ARG A N 1
ATOM 1184 C CA . ARG A 1 149 ? -2.110 -12.736 29.237 1.00 60.47 149 ARG A CA 1
ATOM 1185 C C . ARG A 1 149 ? -0.798 -12.523 28.456 1.00 60.47 149 ARG A C 1
ATOM 1187 O O . ARG A 1 149 ? -0.415 -13.436 27.724 1.00 60.47 149 ARG A O 1
ATOM 1194 N N . PRO A 1 150 ? -0.072 -11.393 28.585 1.00 55.12 150 PRO A N 1
ATOM 1195 C CA . PRO A 1 150 ? 1.159 -11.159 27.824 1.00 55.12 150 PRO A CA 1
ATOM 1196 C C . PRO A 1 150 ? 2.294 -12.134 28.167 1.00 55.12 150 PRO A C 1
ATOM 1198 O O . PRO A 1 150 ? 3.187 -12.355 27.351 1.00 55.12 150 PRO A O 1
ATOM 1201 N N . ILE A 1 151 ? 2.275 -12.733 29.363 1.00 51.91 151 ILE A N 1
ATOM 1202 C CA . ILE A 1 151 ? 3.348 -13.613 29.850 1.00 51.91 151 ILE A CA 1
ATOM 1203 C C . ILE A 1 151 ? 3.269 -14.996 29.181 1.00 51.91 151 ILE A C 1
ATOM 1205 O O . ILE A 1 151 ? 4.296 -15.630 28.937 1.00 51.91 151 ILE A O 1
ATOM 1209 N N . SER A 1 152 ? 2.065 -15.444 28.819 1.00 49.75 152 SER A N 1
ATOM 1210 C CA . SER A 1 152 ? 1.820 -16.764 28.222 1.00 49.75 152 SER A CA 1
ATOM 1211 C C . SER A 1 152 ? 2.128 -16.829 26.720 1.00 49.75 152 SER A C 1
ATOM 1213 O O . SER A 1 152 ? 2.350 -17.915 26.192 1.00 49.75 152 SER A O 1
ATOM 1215 N N . ILE A 1 153 ? 2.189 -15.685 26.026 1.00 51.44 153 ILE A N 1
ATOM 1216 C CA . ILE A 1 153 ? 2.470 -15.589 24.579 1.00 51.44 153 ILE A CA 1
ATOM 1217 C C . ILE A 1 153 ? 3.973 -15.351 24.343 1.00 51.44 153 ILE A C 1
ATOM 1219 O O . ILE A 1 153 ? 4.383 -14.566 23.488 1.00 51.44 153 ILE A O 1
ATOM 1223 N N . ARG A 1 154 ? 4.846 -16.016 25.109 1.00 44.25 154 ARG A N 1
ATOM 1224 C CA . ARG A 1 154 ? 6.256 -16.103 24.716 1.00 44.25 154 ARG A CA 1
ATOM 1225 C C . ARG A 1 154 ? 6.340 -17.092 23.553 1.00 44.25 154 ARG A C 1
ATOM 1227 O O . ARG A 1 154 ? 6.007 -18.260 23.755 1.00 44.25 154 ARG A O 1
ATOM 1234 N N . PRO A 1 155 ? 6.780 -16.686 22.349 1.00 46.94 155 PRO A N 1
ATOM 1235 C CA . PRO A 1 155 ? 7.096 -17.665 21.324 1.00 46.94 155 PRO A CA 1
ATOM 1236 C C . PRO A 1 155 ? 8.178 -18.582 21.894 1.00 46.94 155 PRO A C 1
ATOM 1238 O O . PRO A 1 155 ? 9.194 -18.102 22.405 1.00 46.94 155 PRO A O 1
ATOM 1241 N N . ALA A 1 156 ? 7.942 -19.894 21.851 1.00 49.50 156 ALA A N 1
ATOM 1242 C CA . ALA A 1 156 ? 8.962 -20.876 22.173 1.00 49.50 156 ALA A CA 1
ATOM 1243 C C . ALA A 1 156 ? 10.216 -20.522 21.365 1.00 49.50 156 ALA A C 1
ATOM 1245 O O . ALA A 1 156 ? 10.170 -20.473 20.134 1.00 49.50 156 ALA A O 1
ATOM 1246 N N . HIS A 1 157 ? 11.311 -20.199 22.056 1.00 44.34 157 HIS A N 1
ATOM 1247 C CA . HIS A 1 157 ? 12.586 -19.938 21.406 1.00 44.34 157 HIS A CA 1
ATOM 1248 C C . HIS A 1 157 ? 12.923 -21.149 20.526 1.00 44.34 157 HIS A C 1
ATOM 1250 O O . HIS A 1 157 ? 13.034 -22.257 21.058 1.00 44.34 157 HIS A O 1
ATOM 1256 N N . PRO A 1 158 ? 13.091 -20.990 19.200 1.00 47.91 158 PRO A N 1
ATOM 1257 C CA . PRO A 1 158 ? 13.672 -22.057 18.413 1.00 47.91 158 PRO A CA 1
ATOM 1258 C C . PRO A 1 158 ? 15.110 -22.216 18.908 1.00 47.91 158 PRO A C 1
ATOM 1260 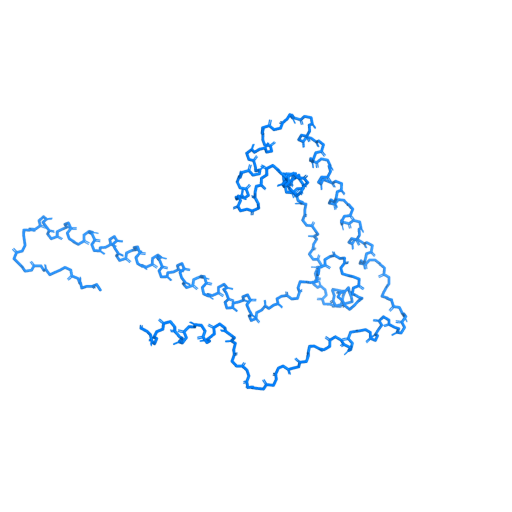O O . PRO A 1 158 ? 15.896 -21.267 18.878 1.00 47.91 158 PRO A O 1
ATOM 1263 N N . GLY A 1 159 ? 15.430 -23.399 19.434 1.00 46.41 159 GLY A N 1
ATOM 1264 C CA . GLY A 1 159 ? 16.791 -23.742 19.831 1.00 46.41 159 GLY A CA 1
ATOM 1265 C C . GLY A 1 159 ? 17.785 -23.526 18.677 1.00 46.41 159 GLY A C 1
ATOM 1266 O O . GLY A 1 159 ? 17.379 -23.483 17.512 1.00 46.41 159 GLY A O 1
ATOM 1267 N N . PRO A 1 160 ? 19.090 -23.415 18.972 1.00 54.16 160 PRO A N 1
ATOM 1268 C CA . PRO A 1 160 ? 20.116 -22.908 18.050 1.00 54.16 160 PRO A CA 1
ATOM 1269 C C . PRO A 1 160 ? 20.369 -23.732 16.766 1.00 54.16 160 PRO A C 1
ATOM 1271 O O . PRO A 1 160 ? 21.247 -23.369 15.992 1.00 54.16 160 PRO A O 1
ATOM 1274 N N . ASN A 1 161 ? 19.604 -24.795 16.489 1.00 52.44 161 ASN A N 1
ATOM 1275 C CA . ASN A 1 161 ? 19.933 -25.805 15.474 1.00 52.44 161 ASN A CA 1
ATOM 1276 C C . ASN A 1 161 ? 18.915 -25.983 14.327 1.00 52.44 161 ASN A C 1
ATOM 1278 O O . ASN A 1 161 ? 18.970 -27.000 13.640 1.00 52.44 161 ASN A O 1
ATOM 1282 N N . ARG A 1 162 ? 17.998 -25.040 14.056 1.00 49.44 162 ARG A N 1
ATOM 1283 C CA . ARG A 1 162 ? 17.178 -25.097 12.823 1.00 49.44 162 ARG A CA 1
ATOM 1284 C C . ARG A 1 162 ? 17.585 -24.031 11.818 1.00 49.44 162 ARG A C 1
ATOM 1286 O O . ARG A 1 162 ? 17.290 -22.851 11.997 1.00 49.44 162 ARG A O 1
ATOM 1293 N N . LEU A 1 163 ? 18.214 -24.474 10.730 1.00 52.50 163 LEU A N 1
ATOM 1294 C CA . LEU A 1 163 ? 18.360 -23.660 9.531 1.00 52.50 163 LEU A CA 1
ATOM 1295 C C . LEU A 1 163 ? 16.962 -23.311 8.977 1.00 52.50 163 LEU A C 1
ATOM 1297 O O . LEU A 1 163 ? 16.056 -24.146 9.009 1.00 52.50 163 LEU A O 1
ATOM 1301 N N . PRO A 1 164 ? 16.748 -22.080 8.486 1.00 54.16 164 PRO A N 1
ATOM 1302 C CA . PRO A 1 164 ? 15.492 -21.698 7.849 1.00 54.16 164 PRO A CA 1
ATOM 1303 C C . PRO A 1 164 ? 15.211 -22.560 6.609 1.00 54.16 164 PRO A C 1
ATOM 1305 O O . PRO A 1 164 ? 16.081 -22.690 5.753 1.00 54.16 164 PRO A O 1
ATOM 1308 N N . HIS A 1 165 ? 13.982 -23.060 6.445 1.00 54.50 165 HIS A N 1
ATOM 1309 C CA . HIS A 1 165 ? 13.598 -23.950 5.329 1.00 54.50 165 HIS A CA 1
ATOM 1310 C C . HIS A 1 165 ? 13.908 -23.388 3.918 1.00 54.50 165 HIS A C 1
ATOM 1312 O O . HIS A 1 165 ? 14.089 -24.133 2.960 1.00 54.50 165 HIS A O 1
ATOM 1318 N N . TRP A 1 166 ? 14.006 -22.061 3.770 1.00 51.75 166 TRP A N 1
ATOM 1319 C CA . TRP A 1 166 ? 14.318 -21.414 2.491 1.00 51.75 166 TRP A CA 1
ATOM 1320 C C . TRP A 1 166 ? 15.807 -21.506 2.101 1.00 51.75 166 TRP A C 1
ATOM 1322 O O . TRP A 1 166 ? 16.138 -21.340 0.928 1.00 51.75 166 TRP A O 1
ATOM 1332 N N . LEU A 1 167 ? 16.700 -21.801 3.055 1.00 51.69 167 LE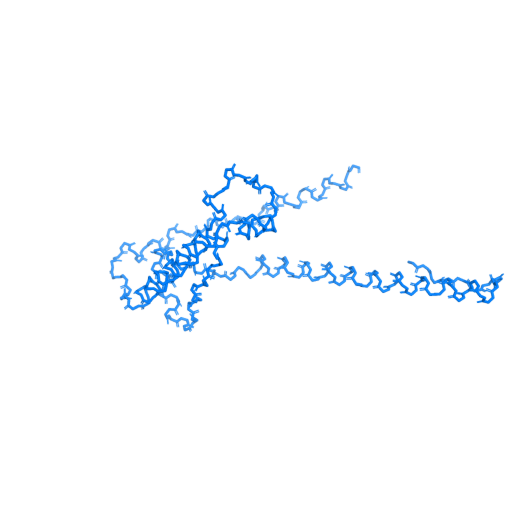U A N 1
ATOM 1333 C CA . LEU A 1 167 ? 18.116 -22.096 2.804 1.00 51.69 167 LEU A CA 1
ATOM 1334 C C . LEU A 1 167 ? 18.309 -23.523 2.259 1.00 51.69 167 LEU A C 1
ATOM 1336 O O . LEU A 1 167 ? 19.162 -23.729 1.398 1.00 51.69 167 LEU A O 1
ATOM 1340 N N . GLU A 1 168 ? 17.470 -24.480 2.665 1.00 50.94 168 GLU A N 1
ATOM 1341 C CA . GLU A 1 168 ? 17.476 -25.849 2.118 1.00 50.94 168 GLU A CA 1
ATOM 1342 C C . GLU A 1 168 ? 17.021 -25.874 0.649 1.00 50.94 168 GLU A C 1
ATOM 1344 O O . GLU A 1 168 ? 17.631 -26.542 -0.187 1.00 50.94 168 GLU A O 1
ATOM 1349 N N . GLY A 1 169 ? 16.023 -25.057 0.293 1.00 50.91 169 GLY A N 1
ATOM 1350 C CA . GLY A 1 169 ? 15.578 -24.906 -1.098 1.00 50.91 169 GLY A CA 1
ATOM 1351 C C . GLY A 1 169 ? 16.637 -24.296 -2.028 1.00 50.91 169 GLY A C 1
ATOM 1352 O O . GLY A 1 169 ? 16.689 -24.633 -3.212 1.00 50.91 169 GLY A O 1
ATOM 1353 N N . PHE A 1 170 ? 17.515 -23.431 -1.508 1.00 54.06 170 PHE A N 1
ATOM 1354 C CA . PHE A 1 170 ? 18.588 -22.820 -2.299 1.00 54.06 170 PHE A CA 1
ATOM 1355 C C . PHE A 1 170 ? 19.776 -23.775 -2.503 1.00 54.06 170 PHE A C 1
ATOM 1357 O O . PHE A 1 170 ? 20.351 -23.808 -3.590 1.00 54.06 170 PHE A O 1
ATOM 1364 N N . ALA A 1 171 ? 20.106 -24.595 -1.498 1.00 52.66 171 ALA A N 1
ATOM 1365 C CA . ALA A 1 171 ? 21.183 -25.585 -1.581 1.00 52.66 171 ALA A CA 1
ATOM 1366 C C . ALA A 1 171 ? 20.871 -26.743 -2.548 1.00 52.66 171 ALA A C 1
ATOM 1368 O O . ALA A 1 171 ? 21.784 -27.270 -3.183 1.00 52.66 171 ALA A O 1
ATOM 1369 N N . ASN A 1 172 ? 19.594 -27.105 -2.705 1.00 51.16 172 ASN A N 1
ATOM 1370 C CA . ASN A 1 172 ? 19.174 -28.192 -3.595 1.00 51.16 172 ASN A CA 1
ATOM 1371 C C . ASN A 1 172 ? 19.044 -27.772 -5.068 1.00 51.16 172 ASN A C 1
ATOM 1373 O O . ASN A 1 172 ? 19.118 -28.618 -5.951 1.00 51.16 172 ASN A O 1
ATOM 1377 N N . ARG A 1 173 ? 18.904 -26.471 -5.359 1.00 52.16 173 ARG A N 1
ATOM 1378 C CA . ARG A 1 173 ? 18.787 -25.956 -6.736 1.00 52.16 173 ARG A CA 1
ATOM 1379 C C . ARG A 1 173 ? 20.133 -25.839 -7.473 1.00 52.16 173 ARG A C 1
ATOM 1381 O O . ARG A 1 173 ? 20.137 -25.704 -8.687 1.00 52.16 173 ARG A O 1
ATOM 1388 N N . TRP A 1 174 ? 21.255 -25.902 -6.757 1.00 53.38 174 TRP A N 1
ATOM 1389 C CA . TRP A 1 174 ? 22.614 -25.817 -7.321 1.00 53.38 174 TRP A CA 1
ATOM 1390 C C . TRP A 1 174 ? 23.385 -27.140 -7.257 1.00 53.38 174 TRP A C 1
ATOM 1392 O O . TRP A 1 174 ? 24.589 -27.171 -7.498 1.00 53.38 174 TRP A O 1
ATOM 1402 N N . ARG A 1 175 ? 22.698 -28.228 -6.894 1.00 51.94 175 ARG A N 1
ATOM 1403 C CA . ARG A 1 175 ? 23.269 -29.575 -6.783 1.00 51.94 175 ARG A CA 1
ATOM 1404 C C . ARG A 1 175 ? 22.702 -30.549 -7.831 1.00 51.94 175 ARG A C 1
ATOM 1406 O O . ARG A 1 175 ? 22.910 -31.749 -7.692 1.00 51.94 175 ARG A O 1
ATOM 1413 N N . ALA A 1 176 ? 22.001 -30.027 -8.841 1.00 42.81 176 ALA A N 1
ATOM 1414 C CA . ALA A 1 176 ? 21.493 -30.747 -10.007 1.00 42.81 176 ALA A CA 1
ATOM 1415 C C . ALA A 1 176 ? 22.067 -30.130 -11.284 1.00 42.81 176 ALA A C 1
ATOM 1417 O O . ALA A 1 176 ? 22.170 -28.880 -11.316 1.00 42.81 176 ALA A O 1
#

Sequence (176 aa):
MTPPQVDGLSPEATARAVHVYEMQK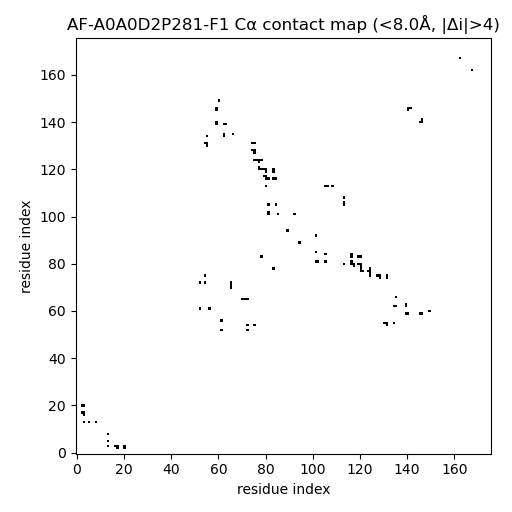AELKMRKDIFKRRLAYQYNKTKSPKVKVNFGSSDPLAVLSAKISGNSIQKPRQKTAYNVWGPHNHCFVDPVFNDAIYKELFEELPKDEQQEWIECAAQEHREALKKASTALKSEPSTAPEDCQRPISIRPAHPGPNRLPHWLEGFANRWRA

Secondary structure (DSSP, 8-state):
-PPPP-TT--HHHHHHHHHHHHHHHHHHHHHHHHHHHHHHHHHHHHH-------TT---HHHHHHHHHH--PPPPPPPPPHHHHHHHHTTTSS-TTS-HHHHHHHHHHS-HHHHHHHHHHHHHHHHHHHHHHHHHHHSPPP--HHHHHHHHH-PPPPPPTT---HHHHHHHHTT--

Solvent-accessible surface area (backbone atoms only — not comparable to full-atom values): 10921 Å² total; per-residue (Å²): 136,79,79,84,78,73,82,91,58,57,72,68,58,48,53,53,49,52,53,53,51,51,52,52,52,52,49,52,50,51,52,50,51,50,51,50,52,52,51,52,50,52,51,47,54,71,75,51,67,69,82,74,74,57,94,82,59,89,49,64,64,54,54,48,50,34,66,74,66,66,50,75,74,78,75,81,73,68,59,56,32,52,72,61,47,41,78,79,46,46,93,82,43,62,93,85,62,55,76,66,56,49,49,54,58,49,68,69,46,57,68,68,61,48,48,51,37,43,50,50,25,51,48,55,36,52,51,51,48,49,55,48,54,47,64,69,69,48,77,80,82,83,51,68,69,73,70,49,55,72,72,74,68,60,76,78,76,79,64,98,81,70,79,59,74,71,58,56,60,55,59,60,66,74,73,112

Foldseek 3Di:
DDQDDPPPDDPVVNVVSNVVVVVVVVVVVVVVVVVVVVVVVVVCVVVDPPVLLDQPPPQLVSLVCCVVVVPPNPQDDQDQLLVQVCVVPCVPPPPVDDPVVSVVVLVVDDPVVNVVSRVVSVVVSVVSRVSVVCSNPDDRDPDVVSVCVVVVPDPDPDPPPDDPPVVVVVVVVVPD

Mean predicted aligned error: 15.08 Å

Radius of gyration: 27.35 Å; Cα contacts (8 Å, |Δi|>4): 70; chains: 1; bounding box: 67×39×76 Å

Nearest PDB structures (foldseek):
  6erq-assembly2_G  TM=4.073E-01  e=8.422E+00  Homo sapiens
  5m4y-assembly1_A  TM=2.052E-01  e=3.753E+00  Saccharomyces cerevisiae S288C